Protein AF-A0A0K9Q1H1-F1 (afdb_monomer_lite)

Secondary structure (DSSP, 8-state):
-EEEEEE--TTTHHHHHHHHTTTT-SSHHHHHHHHHHHTEEEEEE----S-HHHHHHHHHHHHHTGGGTS--S----SEEEEEETT-EE-HHHHHHHHHS--S-SSEEEE----S-----TTSTT-STTTSHHHHHHHHHHHTT-EEEE-GGGSBSS--SS-SEE-BGGGTBSSSHHHHHHHHHTSHHHHSPP-------

Structure (mmCIF, N/CA/C/O backbone):
data_AF-A0A0K9Q1H1-F1
#
_entry.id   AF-A0A0K9Q1H1-F1
#
loop_
_atom_site.group_PDB
_atom_site.id
_atom_site.type_symbol
_atom_site.label_atom_id
_atom_site.label_alt_id
_atom_site.label_comp_id
_atom_site.label_asym_id
_atom_site.label_entity_id
_atom_site.label_seq_id
_atom_site.pdbx_PDB_ins_code
_atom_site.Cartn_x
_atom_site.Cartn_y
_atom_site.Cartn_z
_atom_site.occupancy
_atom_site.B_iso_or_equiv
_atom_site.auth_seq_id
_atom_site.auth_comp_id
_atom_site.auth_asym_id
_atom_site.auth_atom_id
_atom_site.pdbx_PDB_model_num
ATOM 1 N N . MET A 1 1 ? -3.587 -12.693 12.756 1.00 82.50 1 MET A N 1
ATOM 2 C CA . MET A 1 1 ? -2.542 -11.699 12.444 1.00 82.50 1 MET A CA 1
ATOM 3 C C . MET A 1 1 ? -2.083 -11.890 11.002 1.00 82.50 1 MET A C 1
ATOM 5 O O . MET A 1 1 ? -2.040 -13.036 10.552 1.00 82.50 1 MET A O 1
ATOM 9 N N . ALA A 1 2 ? -1.807 -10.803 10.281 1.00 92.25 2 ALA A N 1
ATOM 10 C CA . ALA A 1 2 ? -1.285 -10.821 8.913 1.00 92.25 2 ALA A CA 1
ATOM 11 C C . ALA A 1 2 ? -0.016 -9.967 8.798 1.00 92.25 2 ALA A C 1
ATOM 13 O O . ALA A 1 2 ? 0.101 -8.947 9.476 1.00 92.25 2 ALA A O 1
ATOM 14 N N . LEU A 1 3 ? 0.909 -10.358 7.921 1.00 92.88 3 LEU A N 1
ATOM 15 C CA . LEU A 1 3 ? 2.126 -9.598 7.638 1.00 92.88 3 LEU A CA 1
ATOM 16 C C . LEU A 1 3 ? 1.960 -8.801 6.343 1.00 92.88 3 LEU A C 1
ATOM 18 O O . LEU A 1 3 ? 1.774 -9.383 5.278 1.00 92.88 3 LEU A O 1
ATOM 22 N N . VAL A 1 4 ? 2.079 -7.478 6.419 1.00 94.69 4 VAL A N 1
ATOM 23 C CA . VAL A 1 4 ? 2.076 -6.559 5.278 1.00 94.69 4 VAL A CA 1
ATOM 24 C C . VAL A 1 4 ? 3.516 -6.212 4.899 1.00 94.69 4 VAL A C 1
ATOM 26 O O . VAL A 1 4 ? 4.180 -5.396 5.544 1.00 94.69 4 VAL A O 1
ATOM 29 N N . GLY A 1 5 ? 3.997 -6.844 3.832 1.00 93.69 5 GLY A N 1
ATOM 30 C CA . GLY A 1 5 ? 5.277 -6.572 3.192 1.00 93.69 5 GLY A CA 1
ATOM 31 C C . GLY A 1 5 ? 5.165 -5.441 2.170 1.00 93.69 5 GLY A C 1
ATOM 32 O O . GLY A 1 5 ? 4.555 -5.592 1.112 1.00 93.69 5 GLY A O 1
ATOM 33 N N . ILE A 1 6 ? 5.783 -4.307 2.485 1.00 94.50 6 ILE A N 1
ATOM 34 C CA . ILE A 1 6 ? 5.830 -3.104 1.657 1.00 94.50 6 ILE A CA 1
ATOM 35 C C . ILE A 1 6 ? 7.077 -3.166 0.778 1.00 94.50 6 ILE A C 1
ATOM 37 O O . ILE A 1 6 ? 8.181 -2.848 1.225 1.00 94.50 6 ILE A O 1
ATOM 41 N N . HIS A 1 7 ? 6.908 -3.578 -0.472 1.00 92.62 7 HIS A N 1
ATOM 42 C CA . HIS A 1 7 ? 7.993 -3.677 -1.437 1.00 92.62 7 HIS A CA 1
ATOM 43 C C . HIS A 1 7 ? 8.486 -2.279 -1.840 1.00 92.62 7 HIS A C 1
ATOM 45 O O . HIS A 1 7 ? 7.709 -1.435 -2.301 1.00 92.62 7 HIS A O 1
ATOM 51 N N . THR A 1 8 ? 9.778 -2.018 -1.626 1.00 93.31 8 THR A N 1
ATOM 52 C CA . THR A 1 8 ? 10.414 -0.711 -1.855 1.00 93.31 8 THR A CA 1
ATOM 53 C C . THR A 1 8 ? 11.879 -0.873 -2.276 1.00 93.31 8 THR A C 1
ATOM 55 O O . THR A 1 8 ? 12.486 -1.924 -2.081 1.00 93.31 8 THR A O 1
ATOM 58 N N . GLY A 1 9 ? 12.456 0.164 -2.887 1.00 91.50 9 GLY A N 1
ATOM 59 C CA . GLY A 1 9 ? 13.825 0.151 -3.417 1.00 91.50 9 GLY A CA 1
ATOM 60 C C . GLY A 1 9 ? 14.810 0.995 -2.608 1.00 91.50 9 GLY A C 1
ATOM 61 O O . GLY A 1 9 ? 14.418 1.856 -1.821 1.00 91.50 9 GLY A O 1
ATOM 62 N N . PHE A 1 10 ? 16.110 0.813 -2.850 1.00 90.75 10 PHE A N 1
ATOM 63 C CA . PHE A 1 10 ? 17.178 1.575 -2.182 1.00 90.75 10 PHE A CA 1
ATOM 64 C C . PHE A 1 10 ? 17.015 3.095 -2.332 1.00 90.75 10 PHE A C 1
ATOM 66 O O . PHE A 1 10 ? 17.153 3.829 -1.356 1.00 90.75 10 PHE A O 1
ATOM 73 N N . LEU A 1 11 ? 16.604 3.559 -3.515 1.00 89.69 11 LEU A N 1
ATOM 74 C CA . LEU A 1 11 ? 16.402 4.982 -3.818 1.00 89.69 11 LEU A CA 1
ATOM 75 C C . LEU A 1 11 ? 15.046 5.537 -3.339 1.00 89.69 11 LEU A C 1
ATOM 77 O O . LEU A 1 11 ? 14.815 6.741 -3.389 1.00 89.69 11 LEU A O 1
ATOM 81 N N . SER A 1 12 ? 14.146 4.690 -2.830 1.00 93.50 12 SER A N 1
ATOM 82 C CA . SER A 1 12 ? 12.771 5.070 -2.464 1.00 93.50 12 SER A CA 1
ATOM 83 C C . SER A 1 12 ? 12.632 5.622 -1.034 1.00 93.50 12 SER A C 1
ATOM 85 O O . SER A 1 12 ? 11.577 5.492 -0.410 1.00 93.50 12 SER A O 1
ATOM 87 N N . VAL A 1 13 ? 13.675 6.262 -0.493 1.00 93.00 13 VAL A N 1
ATOM 88 C CA . VAL A 1 13 ? 13.669 6.851 0.865 1.00 93.00 13 VAL A CA 1
ATOM 89 C C . VAL A 1 13 ? 12.506 7.837 1.038 1.00 93.00 13 VAL A C 1
ATOM 91 O O . VAL A 1 13 ? 11.803 7.811 2.049 1.00 93.00 13 VAL A O 1
ATOM 94 N N . GLY A 1 14 ? 12.258 8.679 0.027 1.00 94.88 14 GLY A N 1
ATOM 95 C CA . GLY A 1 14 ? 11.155 9.645 0.030 1.00 94.88 14 GLY A CA 1
ATOM 96 C C . GLY A 1 14 ? 9.785 8.982 0.196 1.00 94.88 14 GLY A C 1
ATOM 97 O O . GLY A 1 14 ? 8.983 9.423 1.021 1.00 94.88 14 GLY A O 1
ATOM 98 N N . ARG A 1 15 ? 9.548 7.867 -0.506 1.00 95.81 15 ARG A N 1
ATOM 99 C CA . ARG A 1 15 ? 8.295 7.102 -0.418 1.00 95.81 15 ARG A CA 1
ATOM 100 C C . ARG A 1 15 ? 8.123 6.460 0.947 1.00 95.81 15 ARG A C 1
ATOM 102 O O . ARG A 1 15 ? 7.079 6.635 1.565 1.00 95.81 15 ARG A O 1
ATOM 109 N N . ARG A 1 16 ? 9.164 5.806 1.476 1.00 94.62 16 ARG A N 1
ATOM 110 C CA . ARG A 1 16 ? 9.133 5.242 2.839 1.00 94.62 16 ARG A CA 1
ATOM 111 C C . ARG A 1 16 ? 8.800 6.301 3.885 1.00 94.62 16 ARG A C 1
ATOM 113 O O . ARG A 1 16 ? 7.986 6.061 4.773 1.00 94.62 16 ARG A O 1
ATOM 120 N N . ASN A 1 17 ? 9.380 7.493 3.758 1.00 94.50 17 ASN A N 1
ATOM 121 C CA . ASN A 1 17 ? 9.074 8.611 4.645 1.00 94.50 17 ASN A CA 1
ATOM 122 C C . ASN A 1 17 ? 7.625 9.095 4.503 1.00 94.50 17 ASN A C 1
ATOM 124 O O . ASN A 1 17 ? 6.992 9.387 5.516 1.00 94.50 17 ASN A O 1
ATOM 128 N N . ALA A 1 18 ? 7.083 9.158 3.286 1.00 96.62 18 ALA A N 1
ATOM 129 C CA . ALA A 1 18 ? 5.683 9.515 3.061 1.00 96.62 18 ALA A CA 1
ATOM 130 C C . ALA A 1 18 ? 4.715 8.474 3.651 1.00 96.62 18 ALA A C 1
ATOM 132 O O . ALA A 1 18 ? 3.727 8.847 4.280 1.00 96.62 18 ALA A O 1
ATOM 133 N N . LEU A 1 19 ? 5.024 7.181 3.537 1.00 96.25 19 LEU A N 1
ATOM 134 C CA . LEU A 1 19 ? 4.228 6.099 4.130 1.00 96.25 19 LEU A CA 1
ATOM 135 C C . LEU A 1 19 ? 4.189 6.189 5.660 1.00 96.25 19 LEU A C 1
ATOM 137 O O . LEU A 1 19 ? 3.111 6.169 6.254 1.00 96.25 19 LEU A O 1
ATOM 141 N N . ARG A 1 20 ? 5.351 6.391 6.298 1.00 93.44 20 ARG A N 1
ATOM 142 C CA . ARG A 1 20 ? 5.445 6.608 7.754 1.00 93.44 20 ARG A CA 1
ATOM 143 C C . ARG A 1 20 ? 4.664 7.849 8.199 1.00 93.44 20 ARG A C 1
ATOM 145 O O . ARG A 1 20 ? 4.019 7.827 9.233 1.00 93.44 20 ARG A O 1
ATOM 152 N N . LYS A 1 21 ? 4.655 8.924 7.407 1.00 94.31 21 LYS A N 1
ATOM 153 C CA . LYS A 1 21 ? 3.878 10.145 7.705 1.00 94.31 21 LYS A CA 1
ATOM 154 C C . LYS A 1 21 ? 2.375 10.022 7.424 1.00 94.31 21 LYS A C 1
ATOM 156 O O . LYS A 1 21 ? 1.653 10.996 7.618 1.00 94.31 21 LYS A O 1
ATOM 161 N N . THR A 1 22 ? 1.917 8.885 6.906 1.00 95.56 22 THR A N 1
ATOM 162 C CA . THR A 1 22 ? 0.521 8.668 6.519 1.00 95.56 22 THR A CA 1
ATOM 163 C C . THR A 1 22 ? -0.014 7.403 7.180 1.00 95.56 22 THR A C 1
ATOM 165 O O . THR A 1 22 ? -0.153 7.370 8.397 1.00 95.56 22 THR A O 1
ATOM 168 N N . TRP A 1 23 ? -0.318 6.354 6.420 1.00 94.69 23 TRP A N 1
ATOM 169 C CA . TRP A 1 23 ? -1.068 5.205 6.924 1.00 94.69 23 TRP A CA 1
ATOM 170 C C . TRP A 1 23 ? -0.247 4.218 7.772 1.00 94.69 23 TRP A C 1
ATOM 172 O O . TRP A 1 23 ? -0.844 3.364 8.415 1.00 94.69 23 TRP A O 1
ATOM 182 N N . MET A 1 24 ? 1.090 4.315 7.803 1.00 91.94 24 MET A N 1
ATOM 183 C CA . MET A 1 24 ? 1.948 3.394 8.572 1.00 91.94 24 MET A CA 1
ATOM 184 C C . MET A 1 24 ? 2.319 3.912 9.976 1.00 91.94 24 MET A C 1
ATOM 186 O O . MET A 1 24 ? 2.697 3.115 10.824 1.00 91.94 24 MET A O 1
ATOM 190 N N . SER A 1 25 ? 2.192 5.217 10.247 1.00 88.19 25 SER A N 1
ATOM 191 C CA . SER A 1 25 ? 2.754 5.910 11.423 1.00 88.19 25 SER A CA 1
ATOM 192 C C . SER A 1 25 ? 4.294 5.962 11.469 1.00 88.19 25 SER A C 1
ATOM 194 O O . SER A 1 25 ? 5.009 5.002 11.182 1.00 88.19 25 SER A O 1
ATOM 196 N N . SER A 1 26 ? 4.825 7.129 11.846 1.00 85.25 26 SER A N 1
ATOM 197 C CA . SER A 1 26 ? 6.251 7.366 12.108 1.00 85.25 26 SER A CA 1
ATOM 198 C C . SER A 1 26 ? 6.591 7.302 13.594 1.00 85.25 26 SER A C 1
ATOM 200 O O . SER A 1 26 ? 7.764 7.354 13.951 1.00 85.25 26 SER A O 1
ATOM 202 N N . ASP A 1 27 ? 5.567 7.257 14.445 1.00 84.69 27 ASP A N 1
ATOM 203 C CA . ASP A 1 27 ? 5.677 7.114 15.890 1.00 84.69 27 ASP A CA 1
ATOM 204 C C . ASP A 1 27 ? 5.628 5.631 16.274 1.00 84.69 27 ASP A C 1
ATOM 206 O O . ASP A 1 27 ? 4.792 4.886 15.753 1.00 84.69 27 ASP A O 1
ATOM 210 N N . ARG A 1 28 ? 6.509 5.212 17.191 1.00 85.25 28 ARG A N 1
ATOM 211 C CA . ARG A 1 28 ? 6.616 3.817 17.644 1.00 85.25 28 ARG A CA 1
ATOM 212 C C . ARG A 1 28 ? 5.319 3.352 18.295 1.00 85.25 28 ARG A C 1
ATOM 214 O O . ARG A 1 28 ? 4.837 2.267 17.978 1.00 85.25 28 ARG A O 1
ATOM 221 N N . ASP A 1 29 ? 4.757 4.163 19.184 1.00 87.62 29 ASP A N 1
ATOM 222 C CA . ASP A 1 29 ? 3.539 3.792 19.899 1.00 87.62 29 ASP A CA 1
ATOM 223 C C . ASP A 1 29 ? 2.321 3.873 18.972 1.00 87.62 29 ASP A C 1
ATOM 225 O O . ASP A 1 29 ? 1.419 3.045 19.059 1.00 87.62 29 ASP A O 1
ATOM 229 N N . GLY A 1 30 ? 2.318 4.816 18.028 1.00 89.06 30 GLY A N 1
ATOM 230 C CA . GLY A 1 30 ? 1.330 4.911 16.956 1.00 89.06 30 GLY A CA 1
ATOM 231 C C . GLY A 1 30 ? 1.319 3.687 16.047 1.00 89.06 30 GLY A C 1
ATOM 232 O O . GLY A 1 30 ? 0.247 3.150 15.778 1.00 89.06 30 GLY A O 1
ATOM 233 N N . LEU A 1 31 ? 2.493 3.203 15.629 1.00 89.19 31 LEU A N 1
ATOM 234 C CA . LEU A 1 31 ? 2.603 1.959 14.869 1.00 89.19 31 LEU A CA 1
ATOM 235 C C . LEU A 1 31 ? 2.109 0.784 15.709 1.00 89.19 31 LEU A C 1
ATOM 237 O O . LEU A 1 31 ? 1.264 0.032 15.247 1.00 89.19 31 LEU A O 1
ATOM 241 N N . ARG A 1 32 ? 2.580 0.648 16.952 1.00 88.12 32 ARG A N 1
ATOM 242 C CA . ARG A 1 32 ? 2.164 -0.450 17.828 1.00 88.12 32 ARG A CA 1
ATOM 243 C C . ARG A 1 32 ? 0.643 -0.486 18.013 1.00 88.12 32 ARG A C 1
ATOM 245 O O . ARG A 1 32 ? 0.046 -1.543 17.855 1.00 88.12 32 ARG A O 1
ATOM 252 N N . ARG A 1 33 ? 0.005 0.664 18.268 1.00 90.44 33 ARG A N 1
ATOM 253 C CA . ARG A 1 33 ? -1.463 0.774 18.350 1.00 90.44 33 ARG A CA 1
ATOM 254 C C . ARG A 1 33 ? -2.144 0.367 17.045 1.00 90.44 33 ARG A C 1
ATOM 256 O O . ARG A 1 33 ? -3.179 -0.295 17.080 1.00 9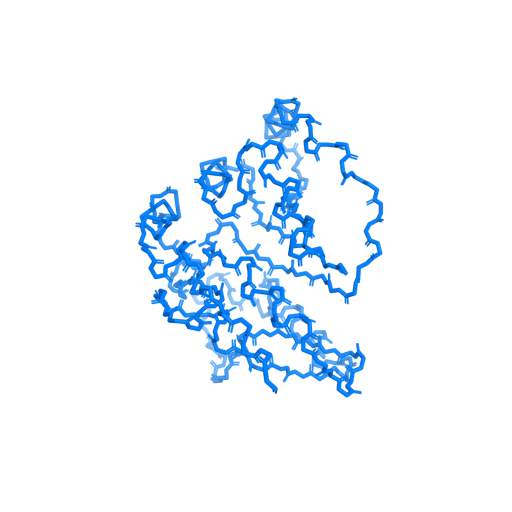0.44 33 ARG A O 1
ATOM 263 N N . LEU A 1 34 ? -1.591 0.760 15.898 1.00 91.06 34 LEU A N 1
ATOM 264 C CA . LEU A 1 34 ? -2.106 0.353 14.591 1.00 91.06 34 LEU A CA 1
ATOM 265 C C . LEU A 1 34 ? -2.022 -1.169 14.420 1.00 91.06 34 LEU A C 1
ATOM 267 O O . LEU A 1 34 ? -3.003 -1.793 14.024 1.00 91.06 34 LEU A O 1
ATOM 271 N N . GLU A 1 35 ? -0.883 -1.772 14.752 1.00 91.44 35 GLU A N 1
ATOM 272 C CA . GLU A 1 35 ? -0.674 -3.216 14.631 1.00 91.44 35 GLU A CA 1
ATOM 273 C C . GLU A 1 35 ? -1.581 -4.009 15.586 1.00 91.44 35 GLU A C 1
ATOM 275 O O . GLU A 1 35 ? -2.230 -4.966 15.164 1.00 91.44 35 GLU A O 1
ATOM 280 N N . GLU A 1 36 ? -1.705 -3.573 16.843 1.00 90.69 36 GLU A N 1
ATOM 281 C CA . GLU A 1 36 ? -2.580 -4.189 17.851 1.00 90.69 36 GLU A CA 1
ATOM 282 C C . GLU A 1 36 ? -4.067 -4.068 17.477 1.00 90.69 36 GLU A C 1
ATOM 284 O O . GLU A 1 36 ? -4.804 -5.047 17.572 1.00 90.69 36 GLU A O 1
ATOM 289 N N . SER A 1 37 ? -4.514 -2.898 17.003 1.00 91.88 37 SER A N 1
ATOM 290 C CA . SER A 1 37 ? -5.927 -2.667 16.651 1.00 91.88 37 SER A CA 1
ATOM 291 C C . SER A 1 37 ? -6.365 -3.346 15.353 1.00 91.88 37 SER A C 1
ATOM 293 O O . SER A 1 37 ? -7.537 -3.686 15.203 1.00 91.88 37 SER A O 1
ATOM 295 N N . THR A 1 38 ? -5.449 -3.549 14.403 1.00 93.38 38 THR A N 1
ATOM 296 C CA . THR A 1 38 ? -5.769 -4.144 13.094 1.00 93.38 38 THR A CA 1
ATOM 297 C C . THR A 1 38 ? -5.373 -5.615 12.990 1.00 93.38 38 THR A C 1
ATOM 299 O O . THR A 1 38 ? -5.842 -6.317 12.093 1.00 93.38 38 THR A O 1
ATOM 302 N N . GLY A 1 39 ? -4.499 -6.099 13.876 1.00 92.75 39 GLY A N 1
ATOM 303 C CA . GLY A 1 39 ? -3.876 -7.414 13.751 1.00 92.75 39 GLY A CA 1
ATOM 304 C C . GLY A 1 39 ? -2.963 -7.530 12.523 1.00 92.75 39 GLY A C 1
ATOM 305 O O . GLY A 1 39 ? -2.762 -8.642 12.020 1.00 92.75 39 GLY A O 1
ATOM 306 N N . LEU A 1 40 ? -2.449 -6.407 12.014 1.00 92.94 40 LEU A N 1
ATOM 307 C CA . LEU A 1 40 ? -1.535 -6.329 10.874 1.00 92.94 40 LEU A CA 1
ATOM 308 C C . LEU A 1 40 ? -0.144 -5.935 11.364 1.00 92.94 40 LEU A C 1
ATOM 310 O O . LEU A 1 40 ? -0.028 -4.999 12.135 1.00 92.94 40 LEU A O 1
ATOM 314 N N . ALA A 1 41 ? 0.907 -6.592 10.885 1.00 91.25 41 ALA A N 1
ATOM 315 C CA . ALA A 1 41 ? 2.286 -6.159 11.104 1.00 91.25 41 ALA A CA 1
ATOM 316 C C . ALA A 1 41 ? 2.855 -5.555 9.818 1.00 91.25 41 ALA A C 1
ATOM 318 O O . ALA A 1 41 ? 2.651 -6.121 8.745 1.00 91.25 41 ALA A O 1
ATOM 319 N N . PHE A 1 42 ? 3.593 -4.447 9.897 1.00 90.75 42 PHE A N 1
ATOM 320 C CA . PHE A 1 42 ? 4.080 -3.739 8.702 1.00 90.75 42 PHE A CA 1
ATOM 321 C C . PHE A 1 42 ? 5.600 -3.795 8.579 1.00 90.75 42 PHE A C 1
ATOM 323 O O . PHE A 1 42 ? 6.328 -3.405 9.494 1.00 90.75 42 PHE A O 1
ATOM 330 N N . LYS A 1 43 ? 6.106 -4.229 7.418 1.00 89.44 43 LYS A N 1
ATOM 331 C CA . LYS A 1 43 ? 7.548 -4.324 7.145 1.00 89.44 43 LYS A CA 1
ATOM 332 C C . LYS A 1 43 ? 7.894 -3.792 5.768 1.00 89.44 43 LYS A C 1
ATOM 334 O O . LYS A 1 43 ? 7.272 -4.172 4.786 1.00 89.44 43 LYS A O 1
ATOM 339 N N . PHE A 1 44 ? 8.942 -2.977 5.679 1.00 91.62 44 PHE A N 1
ATOM 340 C CA . PHE A 1 44 ? 9.560 -2.685 4.388 1.00 91.62 44 PHE A CA 1
ATOM 341 C C . PHE A 1 44 ? 10.354 -3.899 3.914 1.00 91.62 44 PHE A C 1
ATOM 343 O O . PHE A 1 44 ? 11.213 -4.402 4.636 1.00 91.62 44 PHE A O 1
ATOM 350 N N . VAL A 1 45 ? 10.071 -4.344 2.695 1.00 90.94 45 VAL A N 1
ATOM 351 C CA . VAL A 1 45 ? 10.783 -5.425 2.018 1.00 90.94 45 VAL A CA 1
ATOM 352 C C . VAL A 1 45 ? 11.684 -4.783 0.974 1.00 90.94 45 VAL A C 1
ATOM 354 O O . VAL A 1 45 ? 11.207 -4.219 -0.011 1.00 90.94 45 VAL A O 1
ATOM 357 N N . ILE A 1 46 ? 12.989 -4.833 1.233 1.00 90.25 46 ILE A N 1
ATOM 358 C CA . ILE A 1 46 ? 14.041 -4.304 0.364 1.00 90.25 46 ILE A CA 1
ATOM 359 C C . ILE A 1 46 ? 14.986 -5.457 0.056 1.00 90.25 46 ILE A C 1
ATOM 361 O O . ILE A 1 46 ? 15.358 -6.211 0.956 1.00 90.25 46 ILE A O 1
ATOM 365 N N . GLY A 1 47 ? 15.349 -5.607 -1.218 1.00 86.31 47 GLY A N 1
ATOM 366 C CA . GLY A 1 47 ? 16.308 -6.616 -1.653 1.00 86.31 47 GLY A CA 1
ATOM 367 C C . GLY A 1 47 ? 17.729 -6.342 -1.154 1.00 86.31 47 GLY A C 1
ATOM 368 O O . GLY A 1 47 ? 17.982 -5.467 -0.328 1.00 86.31 47 GLY A O 1
ATOM 369 N N . ARG A 1 48 ? 18.691 -7.084 -1.701 1.00 87.75 48 ARG A N 1
ATOM 370 C CA . ARG A 1 48 ? 20.122 -6.874 -1.460 1.00 87.75 48 ARG A CA 1
ATOM 371 C C . ARG A 1 48 ? 20.760 -6.249 -2.696 1.00 87.75 48 ARG A C 1
ATOM 373 O O . ARG A 1 48 ? 20.444 -6.653 -3.810 1.00 87.75 48 ARG A O 1
ATOM 380 N N . SER A 1 49 ? 21.676 -5.307 -2.492 1.00 88.44 49 SER A N 1
ATOM 381 C CA . SER A 1 49 ? 22.483 -4.713 -3.560 1.00 88.44 49 SER A CA 1
ATOM 382 C C . SER A 1 49 ? 23.950 -5.104 -3.399 1.00 88.44 49 SER A C 1
ATOM 384 O O . SER A 1 49 ? 24.448 -5.257 -2.281 1.00 88.44 49 SER A O 1
ATOM 386 N N . SER A 1 50 ? 24.654 -5.275 -4.519 1.00 93.38 50 SER A N 1
ATOM 387 C CA . SER A 1 50 ? 26.117 -5.381 -4.535 1.00 93.38 50 SER A CA 1
ATOM 388 C C . SER A 1 50 ? 26.791 -4.016 -4.349 1.00 93.38 50 SER A C 1
ATOM 390 O O . SER A 1 50 ? 27.967 -3.954 -3.982 1.00 93.38 50 SER A O 1
ATOM 392 N N . ASN A 1 51 ? 26.054 -2.919 -4.556 1.00 95.25 51 ASN A N 1
ATOM 393 C CA . ASN A 1 51 ? 26.535 -1.566 -4.334 1.00 95.25 51 ASN A CA 1
ATOM 394 C C . ASN A 1 51 ? 26.664 -1.292 -2.829 1.00 95.25 51 ASN A C 1
ATOM 396 O O . ASN A 1 51 ? 25.678 -1.160 -2.100 1.00 95.25 51 ASN A O 1
ATOM 400 N N . ARG A 1 52 ? 27.908 -1.170 -2.359 1.00 93.81 52 ARG A N 1
ATOM 401 C CA . ARG A 1 52 ? 28.213 -0.931 -0.942 1.00 93.81 52 ARG A CA 1
ATOM 402 C C . ARG A 1 52 ? 27.649 0.393 -0.427 1.00 93.81 52 ARG A C 1
ATOM 404 O O . ARG A 1 52 ? 27.287 0.457 0.741 1.00 93.81 52 ARG A O 1
ATOM 411 N N . SER A 1 53 ? 27.558 1.419 -1.274 1.00 94.00 53 SER A N 1
ATOM 412 C CA . SER A 1 53 ? 27.008 2.724 -0.886 1.00 94.00 53 SER A CA 1
ATOM 413 C C . SER A 1 53 ? 25.508 2.629 -0.594 1.00 94.00 53 SER A C 1
ATOM 415 O O . SER A 1 53 ? 25.049 3.085 0.451 1.00 94.00 53 SER A O 1
ATOM 417 N N . GLU A 1 54 ? 24.758 1.941 -1.462 1.00 91.19 54 GLU A N 1
ATOM 418 C CA . GLU A 1 54 ? 23.324 1.685 -1.261 1.00 91.19 54 GLU A CA 1
ATOM 419 C C . GLU A 1 54 ? 23.066 0.894 0.023 1.00 91.19 54 GLU A C 1
ATOM 421 O O . GLU A 1 54 ? 22.186 1.250 0.808 1.00 91.19 54 GLU A O 1
ATOM 426 N N . MET A 1 55 ? 23.865 -0.150 0.268 1.00 92.56 55 MET A N 1
ATOM 427 C CA . MET A 1 55 ? 23.764 -0.945 1.492 1.00 92.56 55 MET A CA 1
ATOM 428 C C . MET A 1 55 ? 24.114 -0.120 2.739 1.00 92.56 55 MET A C 1
ATOM 430 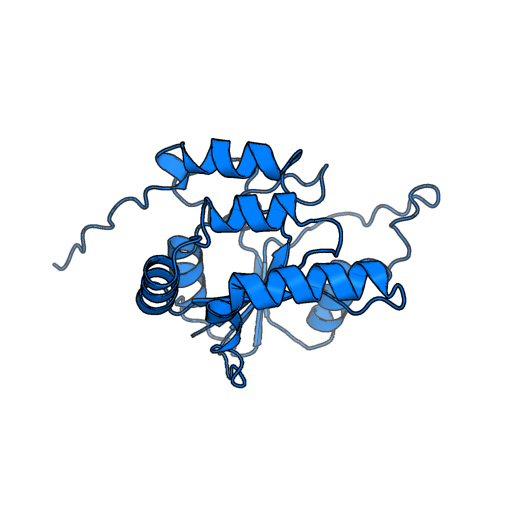O O . MET A 1 55 ? 23.389 -0.184 3.728 1.00 92.56 55 MET A O 1
ATOM 434 N N . ALA A 1 56 ? 25.176 0.689 2.696 1.00 92.56 56 ALA A N 1
ATOM 435 C CA . ALA A 1 56 ? 25.579 1.532 3.821 1.00 92.56 56 ALA A CA 1
ATOM 436 C C . ALA A 1 56 ? 24.516 2.587 4.168 1.00 92.56 56 ALA A C 1
ATOM 438 O O . ALA A 1 56 ? 24.247 2.823 5.347 1.00 92.56 56 ALA A O 1
ATOM 439 N N . GLU A 1 57 ? 23.888 3.203 3.166 1.00 91.19 57 GLU A N 1
ATOM 440 C CA . GLU A 1 57 ? 22.818 4.179 3.383 1.00 91.19 57 GLU A CA 1
ATOM 441 C C . GLU A 1 57 ? 21.551 3.517 3.941 1.00 91.19 57 GLU A C 1
ATOM 443 O O . GLU A 1 57 ? 20.962 4.019 4.903 1.00 91.19 57 GLU A O 1
ATOM 448 N N . LEU A 1 58 ? 21.186 2.334 3.430 1.00 89.69 58 LEU A N 1
ATOM 449 C CA . LEU A 1 58 ? 20.093 1.541 3.990 1.00 89.69 58 LEU A CA 1
ATOM 450 C C . LEU A 1 58 ? 20.360 1.167 5.456 1.00 89.69 58 LEU A C 1
ATOM 452 O O . LEU A 1 58 ? 19.475 1.295 6.301 1.00 89.69 58 LEU A O 1
ATOM 456 N N . GLU A 1 59 ? 21.580 0.749 5.796 1.00 88.56 59 GLU A N 1
ATOM 457 C CA . GLU A 1 59 ? 21.930 0.436 7.182 1.00 88.56 59 GLU A CA 1
ATOM 458 C C . GLU A 1 59 ? 21.850 1.659 8.106 1.00 88.56 59 GLU A C 1
ATOM 460 O O . GLU A 1 59 ? 21.451 1.519 9.265 1.00 88.56 59 GLU A O 1
ATOM 465 N N . LYS A 1 60 ? 22.217 2.858 7.633 1.00 90.06 60 LYS A N 1
ATOM 466 C CA . LYS A 1 60 ? 22.024 4.099 8.404 1.00 90.06 60 LYS A CA 1
ATOM 467 C C . LYS A 1 60 ? 20.541 4.364 8.656 1.00 90.06 60 LYS A C 1
ATOM 469 O O . LYS A 1 60 ? 20.179 4.692 9.786 1.00 90.06 60 LYS A O 1
ATOM 474 N N . GLU A 1 61 ? 19.684 4.186 7.647 1.00 87.69 61 GLU A N 1
ATOM 475 C CA . GLU A 1 61 ? 18.232 4.325 7.813 1.00 87.69 61 GLU A CA 1
ATOM 476 C C . GLU A 1 61 ? 17.699 3.323 8.847 1.00 87.69 61 GLU A C 1
ATOM 478 O O . GLU A 1 61 ? 16.999 3.719 9.779 1.00 87.69 61 GLU A O 1
ATOM 483 N N . ILE A 1 62 ? 18.076 2.044 8.737 1.00 84.62 62 ILE A N 1
ATOM 484 C CA . ILE A 1 62 ? 17.660 0.993 9.678 1.00 84.62 62 ILE A CA 1
ATOM 485 C C . ILE A 1 62 ? 18.120 1.320 11.101 1.00 84.62 62 ILE A C 1
ATOM 487 O O . ILE A 1 62 ? 17.339 1.182 12.039 1.00 84.62 62 ILE A O 1
ATOM 491 N N . ARG A 1 63 ? 19.368 1.773 11.280 1.00 84.31 63 ARG A N 1
ATOM 492 C CA . ARG A 1 63 ? 19.900 2.164 12.595 1.00 84.31 63 ARG A CA 1
ATOM 493 C C . ARG A 1 63 ? 19.137 3.342 13.197 1.00 84.31 63 ARG A C 1
ATOM 495 O O . ARG A 1 63 ? 18.799 3.300 14.375 1.00 84.31 63 ARG A O 1
ATOM 502 N N . LYS A 1 64 ? 18.805 4.359 12.398 1.00 82.56 64 LYS A N 1
ATOM 503 C CA . LYS A 1 64 ? 17.970 5.489 12.843 1.00 82.56 64 LYS A CA 1
ATOM 504 C C . LYS A 1 64 ? 16.574 5.038 13.283 1.00 82.56 64 LYS A C 1
ATOM 506 O O . LYS A 1 64 ? 15.955 5.653 14.145 1.00 82.56 64 LYS A O 1
ATOM 511 N N . LEU A 1 65 ? 16.091 3.955 12.691 1.00 74.81 65 LEU A N 1
ATOM 512 C CA . LEU A 1 65 ? 14.783 3.364 12.924 1.00 74.81 65 LEU A CA 1
ATOM 513 C C . LEU A 1 65 ? 14.875 2.095 13.777 1.00 74.81 65 LEU A C 1
ATOM 515 O O . LEU A 1 65 ? 14.020 1.226 13.651 1.00 74.81 65 LEU A O 1
ATOM 519 N N . ALA A 1 66 ? 15.893 1.972 14.639 1.00 63.78 66 ALA A N 1
ATOM 520 C CA . ALA A 1 66 ? 16.197 0.745 15.381 1.00 63.78 66 ALA A CA 1
ATOM 521 C C . ALA A 1 66 ? 15.016 0.180 16.193 1.00 63.78 66 ALA A C 1
ATOM 523 O O . ALA A 1 66 ? 14.961 -1.021 16.432 1.00 63.78 66 ALA A O 1
ATOM 524 N N . TYR A 1 67 ? 14.018 0.989 16.549 1.00 64.44 67 TYR A N 1
ATOM 525 C CA . TYR A 1 67 ? 12.794 0.478 17.167 1.00 64.44 67 TYR A CA 1
ATOM 526 C C . TYR A 1 67 ? 11.941 -0.398 16.226 1.00 64.44 67 TYR A C 1
ATOM 528 O O . TYR A 1 67 ? 11.268 -1.307 16.697 1.00 64.44 67 TYR A O 1
ATOM 536 N N . PHE A 1 68 ? 12.007 -0.206 14.903 1.00 58.31 68 PHE A N 1
ATOM 537 C CA . PHE A 1 68 ? 11.404 -1.112 13.913 1.00 58.31 68 PHE A CA 1
ATOM 538 C C . PHE A 1 68 ? 12.187 -2.430 13.754 1.00 58.31 68 PHE A C 1
ATOM 540 O O . PHE A 1 68 ? 11.651 -3.393 13.197 1.00 58.31 68 PHE A O 1
ATOM 547 N N . LYS A 1 69 ? 13.443 -2.479 14.233 1.00 56.22 69 LYS A N 1
ATOM 548 C CA . LYS A 1 69 ? 14.321 -3.655 14.169 1.00 56.22 69 LYS A CA 1
ATOM 549 C C . LYS A 1 69 ? 14.012 -4.695 15.252 1.00 56.22 69 LYS A C 1
ATOM 551 O O . LYS A 1 69 ? 14.292 -5.863 15.048 1.00 56.22 69 LYS A O 1
ATOM 556 N N . GLU A 1 70 ? 13.355 -4.346 16.351 1.00 49.56 70 GLU A N 1
ATOM 557 C CA . GLU A 1 70 ? 13.079 -5.351 17.394 1.00 49.56 70 GLU A CA 1
ATOM 558 C C . GLU A 1 70 ? 11.901 -6.283 17.057 1.00 49.56 70 GLU A C 1
ATOM 560 O O . GLU A 1 70 ? 11.787 -7.393 17.567 1.00 49.56 70 GLU A O 1
ATOM 565 N N . ALA A 1 71 ? 11.063 -5.899 16.095 1.00 51.16 71 ALA A N 1
ATOM 566 C CA . ALA A 1 71 ? 9.944 -6.707 15.625 1.00 51.16 71 ALA A CA 1
ATOM 567 C C . ALA A 1 71 ? 10.348 -7.697 14.500 1.00 51.16 71 ALA A C 1
ATOM 569 O O . ALA A 1 71 ? 9.615 -7.838 13.525 1.00 51.16 71 ALA A O 1
ATOM 570 N N . TYR A 1 72 ? 11.525 -8.338 14.584 1.00 49.59 72 TYR A N 1
ATOM 571 C CA . TYR A 1 72 ? 12.071 -9.269 13.569 1.00 49.59 72 TYR A CA 1
ATOM 572 C C . TYR A 1 72 ? 11.856 -10.769 13.867 1.00 49.59 72 TYR A C 1
ATOM 574 O O . TYR A 1 72 ? 12.426 -11.610 13.170 1.00 49.59 72 TYR A O 1
ATOM 582 N N . ARG A 1 73 ? 11.043 -11.160 14.861 1.00 53.47 73 ARG A N 1
ATOM 583 C CA . ARG A 1 73 ? 10.730 -12.592 15.035 1.00 53.47 73 ARG A CA 1
ATOM 584 C C . ARG A 1 73 ? 9.885 -13.106 13.870 1.00 53.47 73 ARG A C 1
ATOM 586 O O . ARG A 1 73 ? 9.026 -12.394 13.362 1.00 53.47 73 ARG A O 1
ATOM 593 N N . LEU A 1 74 ? 10.166 -14.351 13.475 1.00 55.31 74 LEU A N 1
ATOM 594 C CA . LEU A 1 74 ? 9.417 -15.140 12.497 1.00 55.31 74 LEU A CA 1
ATOM 595 C C . LEU A 1 74 ? 7.912 -14.888 12.655 1.00 55.31 74 LEU A C 1
ATOM 597 O O . LEU A 1 74 ? 7.328 -15.238 13.680 1.00 55.31 74 LEU A O 1
ATOM 601 N N . TYR A 1 75 ? 7.307 -14.249 11.656 1.00 65.19 75 TYR A N 1
ATOM 602 C CA . TYR A 1 75 ? 5.864 -14.068 11.607 1.00 65.19 75 TYR A CA 1
ATOM 603 C C . TYR A 1 75 ? 5.260 -15.322 10.988 1.00 65.19 75 TYR A C 1
ATOM 605 O O . TYR A 1 75 ? 5.206 -15.442 9.765 1.00 65.19 75 TYR A O 1
ATOM 613 N N . ASP A 1 76 ? 4.810 -16.242 11.836 1.00 79.88 76 ASP A N 1
ATOM 614 C CA . ASP A 1 76 ? 3.769 -17.189 11.450 1.00 79.88 76 ASP A CA 1
ATOM 615 C C . ASP A 1 76 ? 2.461 -16.393 11.348 1.00 79.88 76 ASP A C 1
ATOM 617 O O . ASP A 1 76 ? 1.984 -15.805 12.323 1.00 79.88 76 ASP A O 1
ATOM 621 N N . SER A 1 77 ? 1.972 -16.205 10.126 1.00 86.25 77 SER A N 1
ATOM 622 C CA . SER A 1 77 ? 0.844 -15.323 9.835 1.00 86.25 77 SER A CA 1
ATOM 623 C C . SER A 1 77 ? -0.155 -16.021 8.936 1.00 86.25 77 SER A C 1
ATOM 625 O O . SER A 1 77 ? 0.210 -16.671 7.964 1.00 86.25 77 SER A O 1
ATOM 627 N N . LYS A 1 78 ? -1.444 -15.807 9.225 1.00 89.88 78 LYS A N 1
ATOM 628 C CA . LYS A 1 78 ? -2.543 -16.372 8.429 1.00 89.88 78 LYS A CA 1
ATOM 629 C C . LYS A 1 78 ? -2.544 -15.828 6.997 1.00 89.88 78 LYS A C 1
ATOM 631 O O . LYS A 1 78 ? -2.948 -16.522 6.075 1.00 89.88 78 LYS A O 1
ATOM 636 N N . PHE A 1 79 ? -2.104 -14.582 6.828 1.00 92.12 79 PHE A N 1
ATOM 637 C CA . PHE A 1 79 ? -1.977 -13.935 5.529 1.00 92.12 79 PHE A CA 1
ATOM 638 C C . PHE A 1 79 ? -0.628 -13.232 5.402 1.00 92.12 79 PHE A C 1
ATOM 640 O O . PHE A 1 79 ? -0.165 -12.577 6.340 1.00 92.12 79 PHE A O 1
ATOM 647 N N . TYR A 1 80 ? -0.063 -13.312 4.201 1.00 92.69 80 TYR A N 1
ATOM 648 C CA . TYR A 1 80 ? 1.081 -12.525 3.758 1.00 92.69 80 TYR A CA 1
ATOM 649 C C . TYR A 1 80 ? 0.605 -11.593 2.646 1.00 92.69 80 TYR A C 1
ATOM 651 O O . TYR A 1 80 ? 0.163 -12.038 1.589 1.00 92.69 80 TYR A O 1
ATOM 659 N N . VAL A 1 81 ? 0.651 -10.291 2.905 1.00 95.00 81 VAL A N 1
ATOM 660 C CA . VAL A 1 81 ? 0.157 -9.246 2.009 1.00 95.00 81 VAL A CA 1
ATOM 661 C C . VAL A 1 81 ? 1.348 -8.543 1.384 1.00 95.00 81 VAL A C 1
ATOM 663 O O . VAL A 1 81 ? 2.188 -7.993 2.091 1.00 95.00 81 VAL A O 1
ATOM 666 N N . LYS A 1 82 ? 1.402 -8.511 0.054 1.00 94.25 82 LYS A N 1
ATOM 667 C CA . LYS A 1 82 ? 2.361 -7.696 -0.694 1.00 94.25 82 LYS A CA 1
ATOM 668 C C . LYS A 1 82 ? 1.709 -6.374 -1.091 1.00 94.25 82 LYS A C 1
ATOM 670 O O . LYS A 1 82 ? 0.646 -6.366 -1.708 1.00 94.25 82 LYS A O 1
ATOM 675 N N . VAL A 1 83 ? 2.371 -5.258 -0.802 1.00 94.38 83 VAL A N 1
ATOM 676 C CA . VAL A 1 83 ? 1.956 -3.921 -1.248 1.00 94.38 83 VAL A CA 1
ATOM 677 C C . VAL A 1 83 ? 3.162 -3.136 -1.761 1.00 94.38 83 VAL A C 1
ATOM 679 O O . VAL A 1 83 ? 4.251 -3.244 -1.211 1.00 94.38 83 VAL A O 1
ATOM 682 N N . ASN A 1 84 ? 2.997 -2.341 -2.818 1.00 93.69 84 ASN A N 1
ATOM 683 C CA . ASN A 1 84 ? 4.074 -1.479 -3.318 1.00 93.69 84 ASN A CA 1
ATOM 684 C C . ASN A 1 84 ? 4.140 -0.170 -2.521 1.00 93.69 84 ASN A C 1
ATOM 686 O O . ASN A 1 84 ? 3.111 0.364 -2.105 1.00 93.69 84 ASN A O 1
ATOM 690 N N . ASP A 1 85 ? 5.332 0.418 -2.410 1.00 95.00 85 ASP A N 1
ATOM 691 C CA . ASP A 1 85 ? 5.560 1.695 -1.714 1.00 95.00 85 ASP A CA 1
ATOM 692 C C . ASP A 1 85 ? 4.872 2.933 -2.326 1.00 95.00 85 ASP A C 1
ATOM 694 O O . ASP A 1 85 ? 4.913 4.024 -1.756 1.00 95.00 85 ASP A O 1
ATOM 698 N N . GLY A 1 86 ? 4.232 2.765 -3.483 1.00 95.38 86 GLY A N 1
ATOM 699 C CA . GLY A 1 86 ? 3.420 3.776 -4.150 1.00 95.38 86 GLY A CA 1
ATOM 700 C C . GLY A 1 86 ? 1.920 3.674 -3.871 1.00 95.38 86 GLY A C 1
ATOM 701 O O . GLY A 1 86 ? 1.159 4.392 -4.508 1.00 95.38 86 GLY A O 1
ATOM 702 N N . VAL A 1 87 ? 1.461 2.773 -3.002 1.00 96.00 87 VAL A N 1
ATOM 703 C CA . VAL A 1 87 ? 0.027 2.535 -2.756 1.00 96.00 87 VAL A CA 1
ATOM 704 C C . VAL A 1 87 ? -0.423 3.227 -1.471 1.00 96.00 87 VAL A C 1
ATOM 706 O O . VAL A 1 87 ? 0.239 3.144 -0.436 1.00 96.00 87 VAL A O 1
ATOM 709 N N . TYR A 1 88 ? -1.575 3.897 -1.522 1.00 97.19 88 TYR A N 1
ATOM 710 C CA . TYR A 1 88 ? -2.240 4.372 -0.312 1.00 97.19 88 TYR A CA 1
ATOM 711 C C . TYR A 1 88 ? -3.129 3.254 0.226 1.00 97.19 88 TYR A C 1
ATOM 713 O O . TYR A 1 88 ? -4.083 2.863 -0.443 1.00 97.19 88 TYR A O 1
ATOM 721 N N . LEU A 1 89 ? -2.812 2.732 1.407 1.00 97.19 89 LEU A N 1
ATOM 722 C CA . LEU A 1 89 ? -3.553 1.648 2.044 1.00 97.19 89 LEU A CA 1
ATOM 723 C C . LEU A 1 89 ? -4.418 2.198 3.180 1.00 97.19 89 LEU A C 1
ATOM 725 O O . LEU A 1 89 ? -4.022 3.140 3.863 1.00 97.19 89 LEU A O 1
ATOM 729 N N . ARG A 1 90 ? -5.575 1.575 3.405 1.00 97.06 90 ARG A N 1
ATOM 730 C CA . ARG A 1 90 ? -6.423 1.762 4.587 1.00 97.06 90 ARG A CA 1
ATOM 731 C C . ARG A 1 90 ? -6.367 0.498 5.454 1.00 97.06 90 ARG A C 1
ATOM 733 O O . ARG A 1 90 ? -7.103 -0.453 5.176 1.00 97.06 90 ARG A O 1
ATOM 740 N N . PRO A 1 91 ? -5.450 0.438 6.444 1.00 95.88 91 PRO A N 1
ATOM 741 C CA . PRO A 1 91 ? -5.225 -0.748 7.275 1.00 95.88 91 PRO A CA 1
ATOM 742 C C . PRO A 1 91 ? -6.477 -1.290 7.966 1.00 95.88 91 PRO A C 1
ATOM 744 O O . PRO A 1 91 ? -6.669 -2.498 8.037 1.00 95.88 91 PRO A O 1
ATOM 747 N N . ASP A 1 92 ? -7.345 -0.392 8.422 1.00 93.94 92 ASP A N 1
ATOM 748 C CA . ASP A 1 92 ? -8.635 -0.684 9.043 1.00 93.94 92 ASP A CA 1
ATOM 749 C C . ASP A 1 92 ? -9.585 -1.434 8.100 1.00 93.94 92 ASP A C 1
ATOM 751 O O . ASP A 1 92 ? -10.284 -2.355 8.508 1.00 93.94 92 ASP A O 1
ATOM 755 N N . ARG A 1 93 ? -9.609 -1.075 6.813 1.00 95.62 93 ARG A N 1
ATOM 756 C CA . ARG A 1 93 ? -10.443 -1.770 5.825 1.00 95.62 93 ARG A CA 1
ATOM 757 C C . ARG A 1 93 ? -9.803 -3.082 5.381 1.00 95.62 93 ARG A C 1
ATOM 759 O O . ARG A 1 93 ? -10.510 -4.061 5.153 1.00 95.62 93 ARG A O 1
ATOM 766 N N . LEU A 1 94 ? -8.472 -3.120 5.291 1.00 97.19 94 LEU A N 1
ATOM 767 C CA . LEU A 1 94 ? -7.739 -4.345 4.978 1.00 97.19 94 LEU A CA 1
ATOM 768 C C . LEU A 1 94 ? -7.947 -5.409 6.065 1.00 97.19 94 LEU A C 1
ATOM 770 O O . LEU A 1 94 ? -8.178 -6.569 5.730 1.00 97.19 94 LEU A O 1
ATOM 774 N N . SER A 1 95 ? -7.906 -5.038 7.348 1.00 95.62 95 SER A N 1
ATOM 775 C CA . SER A 1 95 ? -8.127 -5.991 8.441 1.00 95.62 95 SER A CA 1
ATOM 776 C C . SER A 1 95 ? -9.523 -6.619 8.376 1.00 95.62 95 SER A C 1
ATOM 778 O O . SER A 1 95 ? -9.644 -7.834 8.526 1.00 95.62 95 SER A O 1
ATOM 780 N N . LEU A 1 96 ? -10.556 -5.835 8.042 1.00 95.38 96 LEU A N 1
ATOM 781 C CA . LEU A 1 96 ? -11.919 -6.336 7.832 1.00 95.38 96 LEU A CA 1
ATOM 782 C C . LEU A 1 96 ? -12.000 -7.336 6.667 1.00 95.38 96 LEU A C 1
ATOM 784 O O . LEU A 1 96 ? -12.614 -8.395 6.805 1.00 95.38 96 LEU A O 1
ATOM 788 N N . LEU A 1 97 ? -11.339 -7.051 5.540 1.00 96.44 97 LEU A N 1
ATOM 789 C CA . LEU A 1 97 ? -11.287 -7.977 4.402 1.00 96.44 97 LEU A CA 1
ATOM 790 C C . LEU A 1 97 ? -10.630 -9.316 4.777 1.00 96.44 97 LEU A C 1
ATOM 792 O O . LEU A 1 97 ? -11.103 -10.386 4.377 1.00 96.44 97 LEU A O 1
ATOM 796 N N . LEU A 1 98 ? -9.532 -9.270 5.533 1.00 95.19 98 LEU A N 1
ATOM 797 C CA . LEU A 1 98 ? -8.798 -10.469 5.949 1.00 95.19 98 LEU A CA 1
ATOM 798 C C . LEU A 1 98 ? -9.529 -11.256 7.049 1.00 95.19 98 LEU A C 1
ATOM 800 O O . LEU A 1 98 ? -9.356 -12.471 7.146 1.00 95.19 98 LEU A O 1
ATOM 804 N N . ALA A 1 99 ? -10.375 -10.596 7.843 1.00 94.31 99 ALA A N 1
ATOM 805 C CA . ALA A 1 99 ? -11.211 -11.236 8.858 1.00 94.31 99 ALA A CA 1
ATOM 806 C C . ALA A 1 99 ? -12.407 -12.010 8.271 1.00 94.31 99 ALA A C 1
ATOM 808 O O . ALA A 1 99 ? -12.938 -12.897 8.938 1.00 94.31 99 ALA A O 1
ATOM 809 N N . LYS A 1 100 ? -12.817 -11.716 7.026 1.00 93.75 100 LYS A N 1
ATOM 810 C CA . LYS A 1 100 ? -13.913 -12.415 6.334 1.00 93.75 100 LYS A CA 1
ATOM 811 C C . LYS A 1 100 ? -13.681 -13.933 6.315 1.00 93.75 100 LYS A C 1
ATOM 813 O O . LYS A 1 100 ? -12.602 -14.403 5.937 1.00 93.75 100 LYS A O 1
ATOM 818 N N . ASN A 1 101 ? -14.707 -14.695 6.697 1.00 91.25 101 ASN A N 1
ATOM 819 C CA . ASN A 1 101 ? -14.655 -16.154 6.651 1.00 91.25 101 ASN A CA 1
ATOM 820 C C . ASN A 1 101 ? -14.610 -16.648 5.196 1.00 91.25 101 ASN A C 1
ATOM 822 O O . ASN A 1 101 ? -15.272 -16.081 4.326 1.00 91.25 101 ASN A O 1
ATOM 826 N N . ARG A 1 102 ? -13.828 -17.696 4.937 1.00 91.50 102 ARG A N 1
ATOM 827 C CA . ARG A 1 102 ? -13.631 -18.281 3.604 1.00 91.50 102 ARG A CA 1
ATOM 828 C C . ARG A 1 102 ? -13.737 -19.792 3.713 1.00 91.50 102 ARG A C 1
ATOM 830 O O . ARG A 1 102 ? -13.214 -20.376 4.657 1.00 91.50 102 ARG A O 1
ATOM 837 N N . SER A 1 103 ? -14.428 -20.405 2.758 1.00 85.19 103 SER A N 1
ATOM 838 C CA . SER A 1 103 ? -14.616 -21.858 2.697 1.00 85.19 103 SER A CA 1
ATOM 839 C C . SER A 1 103 ? -13.333 -22.595 2.316 1.00 85.19 103 SER A C 1
ATOM 841 O O . SER A 1 103 ? -13.134 -23.732 2.734 1.00 85.19 103 SER A O 1
ATOM 843 N N . HIS A 1 104 ? -12.457 -21.948 1.544 1.00 85.31 104 HIS A N 1
ATOM 844 C CA . HIS A 1 104 ? -11.167 -22.488 1.133 1.00 85.31 104 HIS A CA 1
ATOM 845 C C . HIS A 1 104 ? -10.044 -21.943 2.017 1.00 85.31 104 HIS A C 1
ATOM 847 O O . HIS A 1 104 ? -9.969 -20.746 2.289 1.00 85.31 104 HIS A O 1
ATOM 853 N N . SER A 1 105 ? -9.153 -22.830 2.464 1.00 83.06 105 SER A N 1
ATOM 854 C CA . SER A 1 105 ? -7.969 -22.457 3.247 1.00 83.06 105 SER A CA 1
ATOM 855 C C . SER A 1 105 ? -6.871 -21.812 2.393 1.00 83.06 105 SER A C 1
ATOM 857 O O . SER A 1 105 ? -6.055 -21.058 2.920 1.00 83.06 105 SER A O 1
ATOM 859 N N . LEU A 1 106 ? -6.866 -22.084 1.084 1.00 88.62 106 LEU A N 1
ATOM 860 C CA . LEU A 1 106 ? -5.934 -21.529 0.106 1.00 88.62 106 LEU A CA 1
ATOM 861 C C . LEU A 1 106 ? -6.669 -20.524 -0.785 1.00 88.62 106 LEU A C 1
ATOM 863 O O . LEU A 1 106 ? -7.334 -20.908 -1.747 1.00 88.62 106 LEU A O 1
ATOM 867 N N . THR A 1 107 ? -6.532 -19.235 -0.472 1.00 90.88 107 THR A N 1
ATOM 868 C CA . THR A 1 107 ? -7.138 -18.151 -1.256 1.00 90.88 107 THR A CA 1
ATOM 869 C C . THR A 1 107 ? -6.102 -17.088 -1.600 1.00 90.88 107 THR A C 1
ATOM 871 O O . THR A 1 107 ? -5.416 -16.564 -0.721 1.00 90.88 107 THR A O 1
ATOM 874 N N . TYR A 1 108 ? -6.025 -16.727 -2.879 1.00 92.38 108 TYR A N 1
ATOM 875 C CA . TYR A 1 108 ? -5.300 -15.565 -3.369 1.00 92.38 108 TYR A CA 1
ATOM 876 C C . TYR A 1 108 ? -6.283 -14.402 -3.525 1.00 92.38 108 TYR A C 1
ATOM 878 O O . TYR A 1 108 ? -7.196 -14.440 -4.350 1.00 92.38 108 TYR A O 1
ATOM 886 N N . ILE A 1 109 ? -6.111 -13.371 -2.697 1.00 93.88 109 ILE A N 1
ATOM 887 C CA . ILE A 1 109 ? -7.001 -12.208 -2.634 1.00 93.88 109 ILE A CA 1
ATOM 888 C C . ILE A 1 109 ? -6.320 -11.043 -3.341 1.00 93.88 109 ILE A C 1
ATOM 890 O O . ILE A 1 109 ? -5.182 -10.689 -3.025 1.00 93.88 109 ILE A O 1
ATOM 894 N N . GLY A 1 110 ? -7.019 -10.410 -4.273 1.00 93.06 110 GLY A N 1
ATOM 895 C CA . GLY A 1 110 ? -6.451 -9.308 -5.030 1.00 93.06 110 GLY A CA 1
ATOM 896 C C . GLY A 1 110 ? -7.452 -8.670 -5.973 1.00 93.06 110 GLY A C 1
ATOM 897 O O . GLY A 1 110 ? -8.497 -9.229 -6.283 1.00 93.06 110 GLY A O 1
ATOM 898 N N . CYS A 1 111 ? -7.111 -7.496 -6.491 1.00 91.25 111 CYS A N 1
ATOM 899 C CA . CYS A 1 111 ? -7.806 -6.962 -7.654 1.00 91.25 111 CYS A CA 1
ATOM 900 C C . CYS A 1 111 ? -7.257 -7.649 -8.907 1.00 91.25 111 CYS A C 1
ATOM 902 O O . CYS A 1 111 ? -6.307 -7.177 -9.541 1.00 91.25 111 CYS A O 1
ATOM 904 N N . MET A 1 112 ? -7.821 -8.820 -9.205 1.00 86.81 112 MET A N 1
ATOM 905 C CA . MET A 1 112 ? -7.445 -9.608 -10.376 1.00 86.81 112 MET A CA 1
ATOM 906 C C . MET A 1 112 ? -7.781 -8.832 -11.645 1.00 86.81 112 MET A C 1
ATOM 908 O O . MET A 1 112 ? -8.857 -8.245 -11.752 1.00 86.81 112 MET A O 1
ATOM 912 N N . LYS A 1 113 ? -6.862 -8.825 -12.609 1.00 78.75 113 LYS A N 1
ATOM 913 C CA . LYS A 1 113 ? -7.111 -8.233 -13.921 1.00 78.75 113 LYS A CA 1
ATOM 914 C C . LYS A 1 113 ? -7.579 -9.310 -14.880 1.00 78.75 113 LYS A C 1
ATOM 916 O O . LYS A 1 113 ? -6.915 -10.332 -15.018 1.00 78.75 113 LYS A O 1
ATOM 921 N N . ASN A 1 114 ? -8.649 -9.007 -15.600 1.00 66.88 114 ASN A N 1
ATOM 922 C CA . ASN A 1 114 ? -9.137 -9.812 -16.710 1.00 66.88 114 ASN A CA 1
ATOM 923 C C . ASN A 1 114 ? -8.871 -9.055 -18.018 1.00 66.88 114 ASN A C 1
ATOM 925 O O . ASN A 1 114 ? -8.978 -7.828 -18.053 1.00 66.88 114 ASN A O 1
ATOM 929 N N . GLY A 1 115 ? -8.513 -9.766 -19.088 1.00 64.12 115 GLY A N 1
ATOM 930 C CA . GLY A 1 115 ? -8.319 -9.178 -20.416 1.00 64.12 115 GLY A CA 1
ATOM 931 C C . GLY A 1 115 ? -7.093 -9.704 -21.160 1.00 64.12 115 GLY A C 1
ATOM 932 O O . GLY A 1 115 ? -6.345 -10.544 -20.661 1.00 64.12 115 GLY A O 1
ATOM 933 N N . ASN A 1 116 ? -6.898 -9.202 -22.380 1.00 55.09 116 ASN A N 1
ATOM 934 C CA . ASN A 1 116 ? -5.812 -9.637 -23.253 1.00 55.09 116 ASN A CA 1
ATOM 935 C C . ASN A 1 116 ? -4.448 -9.244 -22.675 1.00 55.09 116 ASN A C 1
ATOM 937 O O . ASN A 1 116 ? -4.202 -8.079 -22.355 1.00 55.09 116 ASN A O 1
ATOM 941 N N . VAL A 1 117 ? -3.531 -10.209 -22.603 1.00 61.28 117 VAL A N 1
ATOM 942 C CA . VAL A 1 117 ? -2.124 -9.930 -22.309 1.00 61.28 117 VAL A CA 1
ATOM 943 C C . VAL A 1 117 ? -1.544 -9.167 -23.500 1.00 61.28 117 VAL A C 1
ATOM 945 O O . VAL A 1 117 ? -1.368 -9.735 -24.578 1.00 61.28 117 VAL A O 1
ATOM 948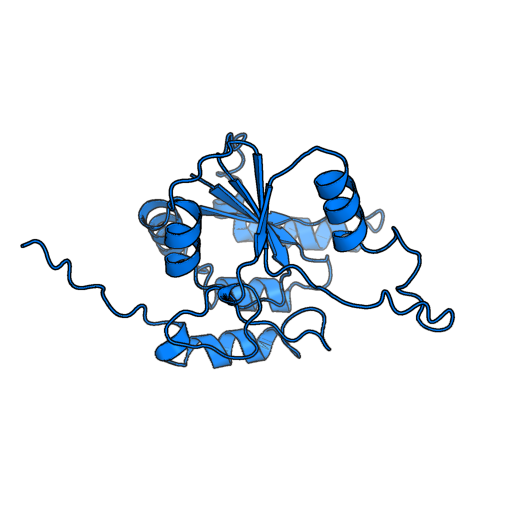 N N . VAL A 1 118 ? -1.273 -7.873 -23.320 1.00 58.34 118 VAL A N 1
ATOM 949 C CA . VAL A 1 118 ? -0.647 -7.036 -24.352 1.00 58.34 118 VAL A CA 1
ATOM 950 C C . VAL A 1 118 ? 0.783 -7.529 -24.572 1.00 58.34 118 VAL A C 1
ATOM 952 O O . VAL A 1 118 ? 1.625 -7.438 -23.684 1.00 58.34 118 VAL A O 1
ATOM 955 N N . LYS A 1 119 ? 1.053 -8.082 -25.755 1.00 55.00 119 LYS A N 1
ATOM 956 C CA . LYS A 1 119 ? 2.380 -8.550 -26.173 1.00 55.00 119 LYS A CA 1
ATOM 957 C C . LYS A 1 119 ? 3.030 -7.485 -27.052 1.00 55.00 119 LYS A C 1
ATOM 959 O O . LYS A 1 119 ? 3.150 -7.681 -28.254 1.00 55.00 119 LYS A O 1
ATOM 964 N N . ASP A 1 120 ? 3.389 -6.341 -26.476 1.00 55.97 120 ASP A N 1
ATOM 965 C CA . ASP A 1 120 ? 4.175 -5.338 -27.201 1.00 55.97 120 ASP A CA 1
ATOM 966 C C . ASP A 1 120 ? 5.680 -5.579 -26.958 1.00 55.97 120 ASP A C 1
ATOM 968 O O . ASP A 1 120 ? 6.150 -5.376 -25.833 1.00 55.97 120 ASP A O 1
ATOM 972 N N . PRO A 1 121 ? 6.456 -5.994 -27.979 1.00 53.38 121 PRO A N 1
ATOM 973 C CA . PRO A 1 121 ? 7.890 -6.261 -27.849 1.00 53.38 121 PRO A CA 1
ATOM 974 C C . PRO A 1 121 ? 8.727 -5.011 -27.539 1.00 53.38 121 PRO A C 1
ATOM 976 O O . PRO A 1 121 ? 9.855 -5.134 -27.062 1.00 53.38 121 PRO A O 1
ATOM 979 N N . THR A 1 122 ? 8.206 -3.809 -27.812 1.00 55.94 122 THR A N 1
ATOM 980 C CA . THR A 1 122 ? 8.908 -2.537 -27.567 1.00 55.94 122 THR A CA 1
ATOM 981 C C . THR A 1 122 ? 8.814 -2.091 -26.107 1.00 55.94 122 THR A C 1
ATOM 983 O O . THR A 1 122 ? 9.671 -1.351 -25.611 1.00 55.94 122 THR A O 1
ATOM 986 N N . HIS A 1 123 ? 7.837 -2.615 -25.365 1.00 55.28 123 HIS A N 1
ATOM 987 C CA . HIS A 1 123 ? 7.718 -2.400 -23.933 1.00 55.28 123 HIS A CA 1
ATOM 988 C C . HIS A 1 123 ? 8.632 -3.378 -23.177 1.00 55.28 123 HIS A C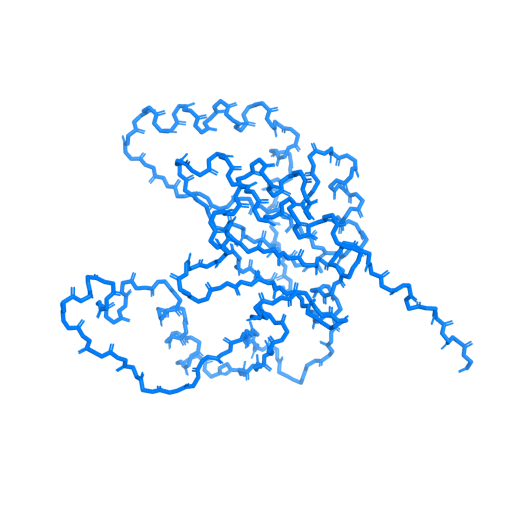 1
ATOM 990 O O . HIS A 1 123 ? 8.270 -4.519 -22.887 1.00 55.28 123 HIS A O 1
ATOM 996 N N . LYS A 1 124 ? 9.821 -2.897 -22.779 1.00 50.94 124 LYS A N 1
ATOM 997 C CA . LYS A 1 124 ? 10.861 -3.645 -22.029 1.00 50.94 124 LYS A CA 1
ATOM 998 C C . LYS A 1 124 ? 10.368 -4.387 -20.765 1.00 50.94 124 LYS A C 1
ATOM 1000 O O . LYS A 1 124 ? 11.094 -5.231 -20.247 1.00 50.94 124 LYS A O 1
ATOM 1005 N N . GLY A 1 125 ? 9.161 -4.097 -20.271 1.00 48.94 125 GLY A N 1
ATOM 1006 C CA . GLY A 1 125 ? 8.531 -4.741 -19.112 1.00 48.94 125 GLY A CA 1
ATOM 1007 C C . GLY A 1 125 ? 7.743 -6.034 -19.389 1.00 48.94 125 GLY A C 1
ATOM 1008 O O . GLY A 1 125 ? 7.273 -6.638 -18.429 1.00 48.94 125 GLY A O 1
ATOM 1009 N N . PHE A 1 126 ? 7.597 -6.477 -20.647 1.00 48.34 126 PHE A N 1
ATOM 1010 C CA . PHE A 1 126 ? 6.757 -7.631 -21.035 1.00 48.34 126 PHE A CA 1
ATOM 1011 C C . PHE A 1 126 ? 7.524 -8.921 -21.369 1.00 48.34 126 PHE A C 1
ATOM 1013 O O . PHE A 1 126 ? 7.049 -9.764 -22.131 1.00 48.34 126 PHE A O 1
ATOM 1020 N N . ARG A 1 127 ? 8.689 -9.168 -20.758 1.00 53.44 127 ARG A N 1
ATOM 1021 C CA . ARG A 1 127 ? 9.101 -10.574 -20.601 1.00 53.44 127 ARG A CA 1
ATOM 1022 C C . ARG A 1 127 ? 8.081 -11.213 -19.658 1.00 53.44 127 ARG A C 1
ATOM 1024 O O . ARG A 1 127 ? 7.958 -10.766 -18.523 1.00 53.44 127 ARG A O 1
ATOM 1031 N N . MET A 1 128 ? 7.342 -12.214 -20.142 1.00 49.62 128 MET A N 1
ATOM 1032 C CA . MET A 1 128 ? 6.116 -12.749 -19.520 1.00 49.62 128 MET A CA 1
ATOM 1033 C C . MET A 1 128 ? 6.261 -13.112 -18.028 1.00 49.62 128 MET A C 1
ATOM 1035 O O . MET A 1 128 ? 5.282 -13.048 -17.302 1.00 49.62 128 MET A O 1
ATOM 1039 N N . PHE A 1 129 ? 7.477 -13.394 -17.547 1.00 52.59 129 PHE A N 1
ATOM 1040 C CA . PHE A 1 129 ? 7.774 -13.689 -16.137 1.00 52.59 129 PHE A CA 1
ATOM 1041 C C . PHE A 1 129 ? 8.753 -12.715 -15.461 1.00 52.59 129 PHE A C 1
ATOM 1043 O O . PHE A 1 129 ? 9.160 -12.941 -14.327 1.00 52.59 129 PHE A O 1
ATOM 1050 N N . SER A 1 130 ? 9.163 -11.632 -16.126 1.00 55.94 130 SER A N 1
ATOM 1051 C CA . SER A 1 130 ? 10.014 -10.605 -15.501 1.00 55.94 130 SER A CA 1
ATOM 1052 C C . SER A 1 130 ? 9.231 -9.656 -14.601 1.00 55.94 130 SER A C 1
ATOM 1054 O O . SER A 1 130 ? 9.832 -8.922 -13.822 1.00 55.94 130 SER A O 1
ATOM 1056 N N . ASN A 1 131 ? 7.901 -9.671 -14.696 1.00 71.69 131 ASN A N 1
ATOM 1057 C CA . ASN A 1 131 ? 7.045 -8.995 -13.742 1.00 71.69 131 ASN A CA 1
ATOM 1058 C C . ASN A 1 131 ? 6.713 -9.950 -12.586 1.00 71.69 131 ASN A C 1
ATOM 1060 O O . ASN A 1 131 ? 6.125 -11.011 -12.797 1.00 71.69 131 ASN A O 1
ATOM 1064 N N . GLU A 1 132 ? 7.073 -9.543 -11.371 1.00 76.69 132 GLU A N 1
ATOM 1065 C CA . GLU A 1 132 ? 6.848 -10.300 -10.138 1.00 76.69 132 GLU A CA 1
ATOM 1066 C C . GLU A 1 132 ? 5.369 -10.681 -9.940 1.00 76.69 132 GLU A C 1
ATOM 1068 O O . GLU A 1 132 ? 5.075 -11.800 -9.531 1.00 76.69 132 GLU A O 1
ATOM 1073 N N . ASP A 1 133 ? 4.434 -9.787 -10.285 1.00 79.12 133 ASP A N 1
ATOM 1074 C CA . ASP A 1 133 ? 2.995 -10.032 -10.130 1.00 79.12 133 ASP A CA 1
ATOM 1075 C C . ASP A 1 133 ? 2.508 -11.126 -11.092 1.00 79.12 133 ASP A C 1
ATOM 1077 O O . ASP A 1 133 ? 1.670 -11.949 -10.728 1.00 79.12 133 ASP A O 1
ATOM 1081 N N . VAL A 1 134 ? 3.065 -11.172 -12.310 1.00 77.88 134 VAL A N 1
ATOM 1082 C CA . VAL A 1 134 ? 2.728 -12.208 -13.299 1.00 77.88 134 VAL A CA 1
ATOM 1083 C C . VAL A 1 134 ? 3.308 -13.554 -12.882 1.00 77.88 134 VAL A C 1
ATOM 1085 O O . VAL A 1 134 ? 2.638 -14.577 -13.019 1.00 77.88 134 VAL A O 1
ATOM 1088 N N . LEU A 1 135 ? 4.525 -13.564 -12.327 1.00 81.88 135 LEU A N 1
ATOM 1089 C CA . LEU A 1 135 ? 5.139 -14.780 -11.803 1.00 81.88 135 LEU A CA 1
ATOM 1090 C C . LEU A 1 135 ? 4.315 -15.353 -10.645 1.00 81.88 135 LEU A C 1
ATOM 1092 O O . LEU A 1 135 ? 3.915 -16.512 -10.714 1.00 81.88 135 LEU A O 1
ATOM 1096 N N . ILE A 1 136 ? 4.012 -14.545 -9.624 1.00 83.62 136 ILE A N 1
ATOM 1097 C CA . ILE A 1 136 ? 3.199 -14.981 -8.479 1.00 83.62 136 ILE A CA 1
ATOM 1098 C C . ILE A 1 136 ? 1.828 -15.458 -8.960 1.00 83.62 136 ILE A C 1
ATOM 1100 O O . ILE A 1 136 ? 1.434 -16.571 -8.627 1.00 83.62 136 ILE A O 1
ATOM 1104 N N . GLY A 1 137 ? 1.134 -14.677 -9.794 1.00 80.00 137 GLY A N 1
ATOM 1105 C CA . GLY A 1 137 ? -0.174 -15.060 -10.327 1.00 80.00 137 GLY A CA 1
ATOM 1106 C C . GLY A 1 137 ? -0.148 -16.386 -11.093 1.00 80.00 137 GLY A C 1
ATOM 1107 O O . GLY A 1 137 ? -1.037 -17.211 -10.915 1.00 80.00 137 GLY A O 1
ATOM 1108 N N . SER A 1 138 ? 0.903 -16.646 -11.877 1.00 82.00 138 SER A N 1
ATOM 1109 C CA . SER A 1 138 ? 1.060 -17.913 -12.608 1.00 82.00 138 SER A CA 1
ATOM 1110 C C . SER A 1 138 ? 1.200 -19.113 -11.668 1.00 82.00 138 SER A C 1
ATOM 1112 O O . SER A 1 138 ? 0.589 -20.153 -11.904 1.00 82.00 138 SER A O 1
ATOM 1114 N N . TRP A 1 139 ? 1.959 -18.964 -10.578 1.00 83.81 139 TRP A N 1
ATOM 1115 C CA . TRP A 1 139 ? 2.042 -19.988 -9.534 1.00 83.81 139 TRP A CA 1
ATOM 1116 C C . TRP A 1 139 ? 0.694 -20.191 -8.840 1.00 83.81 139 TRP A C 1
ATOM 1118 O O . TRP A 1 139 ? 0.290 -21.332 -8.636 1.00 83.81 139 TRP A O 1
ATOM 1128 N N . MET A 1 140 ? -0.028 -19.113 -8.515 1.00 85.56 140 MET A N 1
ATOM 1129 C CA . MET A 1 140 ? -1.334 -19.220 -7.853 1.00 85.56 140 MET A CA 1
ATOM 1130 C C . MET A 1 140 ? -2.358 -19.957 -8.725 1.00 85.56 140 MET A C 1
ATOM 1132 O O . MET A 1 140 ? -3.076 -20.822 -8.226 1.00 85.56 140 MET A O 1
ATOM 1136 N N . LEU A 1 141 ? -2.361 -19.698 -10.037 1.00 80.56 141 LEU A N 1
ATOM 1137 C CA . LEU A 1 141 ? -3.184 -20.431 -11.003 1.00 80.56 141 LEU A CA 1
ATOM 1138 C C . LEU A 1 141 ? -2.820 -21.923 -11.069 1.00 80.56 141 LEU A C 1
ATOM 1140 O O . LEU A 1 141 ? -3.707 -22.762 -11.197 1.00 80.56 141 LEU A O 1
ATOM 1144 N N . ALA A 1 142 ? -1.535 -22.268 -10.957 1.00 85.00 142 ALA A N 1
ATOM 1145 C CA . ALA A 1 142 ? -1.076 -23.657 -10.995 1.00 85.00 142 ALA A CA 1
ATOM 1146 C C . ALA A 1 142 ? -1.356 -24.439 -9.695 1.00 85.00 142 ALA A C 1
ATOM 1148 O O . ALA A 1 142 ? -1.454 -25.663 -9.730 1.00 85.00 142 ALA A O 1
ATOM 1149 N N . MET A 1 143 ? -1.484 -23.761 -8.550 1.00 84.25 143 MET A N 1
ATOM 1150 C CA . MET A 1 143 ? -1.577 -24.389 -7.222 1.00 84.25 143 MET A CA 1
ATOM 1151 C C . MET A 1 143 ? -3.010 -24.719 -6.758 1.00 84.25 143 MET A C 1
ATOM 1153 O O . MET A 1 143 ? -3.216 -24.964 -5.573 1.00 84.25 143 MET A O 1
ATOM 1157 N N . ASN A 1 144 ? -3.998 -24.752 -7.662 1.00 83.19 144 ASN A N 1
ATOM 1158 C CA . ASN A 1 144 ? -5.418 -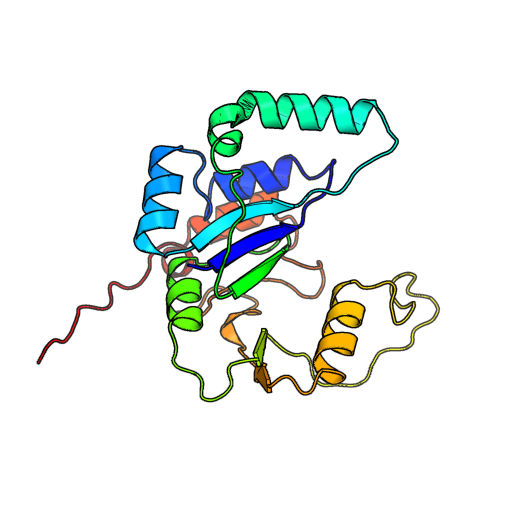24.972 -7.330 1.00 83.19 144 ASN A CA 1
ATOM 1159 C C . ASN A 1 144 ? -5.912 -24.055 -6.189 1.00 83.19 144 ASN A C 1
ATOM 1161 O O . ASN A 1 144 ? -6.557 -24.493 -5.236 1.00 83.19 144 ASN A O 1
ATOM 1165 N N . ILE A 1 145 ? -5.535 -22.778 -6.264 1.00 88.81 145 ILE A N 1
ATOM 1166 C CA . ILE A 1 145 ? -5.876 -21.759 -5.271 1.00 88.81 145 ILE A CA 1
ATOM 1167 C C . ILE A 1 145 ? -7.172 -21.062 -5.678 1.00 88.81 145 ILE A C 1
ATOM 1169 O O . ILE A 1 145 ? -7.394 -20.773 -6.856 1.00 88.81 145 ILE A O 1
ATOM 1173 N N . ASP A 1 146 ? -8.010 -20.746 -4.697 1.00 90.25 146 ASP A N 1
ATOM 1174 C CA . ASP A 1 146 ? -9.211 -19.947 -4.918 1.00 90.25 146 ASP A CA 1
ATOM 1175 C C . ASP A 1 146 ? -8.842 -18.473 -5.145 1.00 90.25 146 ASP A C 1
ATOM 1177 O O . ASP A 1 146 ? -8.061 -17.899 -4.384 1.00 90.25 146 ASP A O 1
ATOM 1181 N N . HIS A 1 147 ? -9.373 -17.847 -6.193 1.00 90.19 147 HIS A N 1
ATOM 1182 C CA . HIS A 1 147 ? -9.029 -16.470 -6.559 1.00 90.19 147 HIS A CA 1
ATOM 1183 C C . HIS A 1 147 ? -10.188 -15.532 -6.212 1.00 90.19 147 HIS A C 1
ATOM 1185 O O . HIS A 1 147 ? -11.191 -15.478 -6.919 1.00 90.19 147 HIS A O 1
ATOM 1191 N N . GLU A 1 148 ? -10.034 -14.741 -5.149 1.00 92.56 148 GLU A N 1
ATOM 1192 C CA . GLU A 1 148 ? -11.039 -13.754 -4.744 1.00 92.56 148 GLU A CA 1
ATOM 1193 C C . GLU A 1 148 ? -10.709 -12.391 -5.365 1.00 92.56 148 GLU A C 1
ATOM 1195 O O . GLU A 1 148 ? -9.754 -11.718 -4.959 1.00 92.56 148 GLU A O 1
ATOM 1200 N N . HIS A 1 149 ? -11.508 -11.977 -6.354 1.00 93.88 149 HIS A N 1
ATOM 1201 C CA . HIS A 1 149 ? -11.427 -10.636 -6.927 1.00 93.88 149 HIS A CA 1
ATOM 1202 C C . HIS A 1 149 ? -12.045 -9.600 -5.976 1.00 93.88 149 HIS A C 1
ATOM 1204 O O . HIS A 1 149 ? -13.225 -9.687 -5.645 1.00 93.88 149 HIS A O 1
ATOM 1210 N N . VAL A 1 150 ? -11.252 -8.604 -5.570 1.00 95.56 150 VAL A N 1
ATOM 1211 C CA . VAL A 1 150 ? -11.674 -7.506 -4.684 1.00 95.56 150 VAL A CA 1
ATOM 1212 C C . VAL A 1 150 ? -11.315 -6.166 -5.321 1.00 95.56 150 VAL A C 1
ATOM 1214 O O . VAL A 1 150 ? -10.155 -5.738 -5.299 1.00 95.56 150 VAL A O 1
ATOM 1217 N N . GLU A 1 151 ? -12.310 -5.494 -5.894 1.00 95.06 151 GLU A N 1
ATOM 1218 C CA . GLU A 1 151 ? -12.134 -4.232 -6.622 1.00 95.06 151 GLU A CA 1
ATOM 1219 C C . GLU A 1 151 ? -11.676 -3.086 -5.698 1.00 95.06 151 GLU A C 1
ATOM 1221 O O . GLU A 1 151 ? -10.956 -2.168 -6.102 1.00 95.06 151 GLU A O 1
ATOM 1226 N N . GLU A 1 152 ? -12.024 -3.146 -4.412 1.00 96.25 152 GLU A N 1
ATOM 1227 C CA . GLU A 1 152 ? -11.650 -2.160 -3.399 1.00 96.25 152 GLU A CA 1
ATOM 1228 C C . GLU A 1 152 ? -10.132 -2.085 -3.162 1.00 96.25 152 GLU A C 1
ATOM 1230 O O . GLU A 1 152 ? -9.647 -1.091 -2.615 1.00 96.25 152 GLU A O 1
ATOM 1235 N N . LEU A 1 153 ? -9.365 -3.097 -3.588 1.00 95.75 153 LEU A N 1
ATOM 1236 C CA . LEU A 1 153 ? -7.899 -3.129 -3.502 1.00 95.75 153 LEU A CA 1
ATOM 1237 C C . LEU A 1 153 ? -7.191 -2.348 -4.626 1.00 95.75 153 LEU A C 1
ATOM 1239 O O . LEU A 1 153 ? -5.965 -2.216 -4.603 1.00 95.75 153 LEU A O 1
ATOM 1243 N N . CYS A 1 154 ? -7.915 -1.852 -5.631 1.00 93.00 154 CYS A N 1
ATOM 1244 C CA . CYS A 1 154 ? -7.315 -1.183 -6.791 1.00 93.00 154 CYS A CA 1
ATOM 1245 C C . CYS A 1 154 ? -8.042 0.090 -7.230 1.00 93.00 154 CYS A C 1
ATOM 1247 O O . CYS A 1 154 ? -7.945 0.485 -8.392 1.00 93.00 154 CYS A O 1
ATOM 1249 N N . GLN A 1 155 ? -8.726 0.757 -6.304 1.00 94.94 155 GLN A N 1
ATOM 1250 C CA . GLN A 1 155 ? -9.491 1.960 -6.608 1.00 94.94 155 GLN A CA 1
ATOM 1251 C C . GLN A 1 155 ? -8.580 3.112 -7.063 1.00 94.94 155 GLN A C 1
ATOM 1253 O O . GLN A 1 155 ? -7.471 3.298 -6.560 1.00 94.94 155 GLN A O 1
ATOM 1258 N N . LEU A 1 156 ? -9.057 3.926 -8.008 1.00 93.44 156 LEU A N 1
ATOM 1259 C CA . LEU A 1 156 ? -8.317 5.101 -8.500 1.00 93.44 156 LEU A CA 1
ATOM 1260 C C . LEU A 1 156 ? -8.375 6.291 -7.532 1.00 93.44 156 LEU A C 1
ATOM 1262 O O . LEU A 1 156 ? -7.540 7.193 -7.593 1.00 93.44 156 LEU A O 1
ATOM 1266 N N . LYS A 1 157 ? -9.373 6.305 -6.647 1.00 94.94 157 LYS A N 1
ATOM 1267 C CA . LYS A 1 157 ? -9.626 7.347 -5.647 1.00 94.94 157 LYS A CA 1
ATOM 1268 C C . LYS A 1 157 ? -10.188 6.715 -4.379 1.00 94.94 157 LYS A C 1
ATOM 1270 O O . LYS A 1 157 ? -10.724 5.612 -4.430 1.00 94.94 157 LYS A O 1
ATOM 1275 N N . CYS A 1 158 ? -10.101 7.420 -3.256 1.00 94.81 158 CYS A N 1
ATOM 1276 C CA . CYS A 1 158 ? -10.763 6.962 -2.040 1.00 94.81 158 CYS A CA 1
ATOM 1277 C C . CYS A 1 158 ? -12.284 7.001 -2.209 1.00 94.81 158 CYS A C 1
ATOM 1279 O O . CYS A 1 158 ? -12.842 7.977 -2.716 1.00 94.81 158 CYS A O 1
ATOM 1281 N N . THR A 1 159 ? -12.936 5.947 -1.741 1.00 94.69 159 THR A N 1
ATOM 1282 C CA . THR A 1 159 ? -14.389 5.819 -1.635 1.00 94.69 159 THR A CA 1
ATOM 1283 C C . THR A 1 159 ? -14.744 5.384 -0.210 1.00 94.69 159 THR A C 1
ATOM 1285 O O . THR A 1 159 ? -13.868 5.140 0.628 1.00 94.69 159 THR A O 1
ATOM 1288 N N . SER A 1 160 ? -16.035 5.267 0.097 1.00 91.88 160 SER A N 1
ATOM 1289 C CA . SER A 1 160 ? -16.485 4.746 1.393 1.00 91.88 160 SER A CA 1
ATOM 1290 C C . SER A 1 160 ? -15.968 3.324 1.671 1.00 91.88 160 SER A C 1
ATOM 1292 O O . SER A 1 160 ? -15.668 3.011 2.830 1.00 91.88 160 SER A O 1
ATOM 1294 N N . SER A 1 161 ? -15.800 2.506 0.624 1.00 93.62 161 SER A N 1
ATOM 1295 C CA . SER A 1 161 ? -15.371 1.102 0.685 1.00 93.62 161 SER A CA 1
ATOM 1296 C C . SER A 1 161 ? -13.917 0.850 0.275 1.00 93.62 161 SER A C 1
ATOM 1298 O O . SER A 1 161 ? -13.388 -0.206 0.606 1.00 93.62 161 SER A O 1
ATOM 1300 N N . SER A 1 162 ? -13.244 1.788 -0.406 1.00 96.31 162 SER A N 1
ATOM 1301 C CA . SER A 1 162 ? -11.891 1.560 -0.935 1.00 96.31 162 SER A CA 1
ATOM 1302 C C . SER A 1 162 ? -10.930 1.099 0.163 1.00 96.31 162 SER A C 1
ATOM 1304 O O . SER A 1 162 ? -10.820 1.772 1.189 1.00 96.31 162 SER A O 1
ATOM 1306 N N . ILE A 1 163 ? -10.197 0.014 -0.076 1.00 97.25 163 ILE A N 1
ATOM 1307 C CA . ILE A 1 163 ? -9.161 -0.520 0.818 1.00 97.25 163 ILE A CA 1
ATOM 1308 C C . ILE A 1 163 ? -7.793 0.022 0.415 1.00 97.25 163 ILE A C 1
ATOM 1310 O O . ILE A 1 163 ? -6.983 0.374 1.270 1.00 97.25 163 ILE A O 1
ATOM 1314 N N . ALA A 1 164 ? -7.533 0.119 -0.887 1.00 96.75 164 ALA A N 1
ATOM 1315 C CA . ALA A 1 164 ? -6.289 0.660 -1.403 1.00 96.75 164 ALA A CA 1
ATOM 1316 C C . ALA A 1 164 ? -6.526 1.542 -2.629 1.00 96.75 164 ALA A C 1
ATOM 1318 O O . ALA A 1 164 ? -7.371 1.252 -3.477 1.00 96.75 164 ALA A O 1
ATOM 1319 N N . VAL A 1 165 ? -5.747 2.621 -2.712 1.00 96.06 165 VAL A N 1
ATOM 1320 C CA . VAL A 1 165 ? -5.758 3.557 -3.834 1.00 96.06 165 VAL A CA 1
ATOM 1321 C C . VAL A 1 165 ? -4.455 3.453 -4.610 1.00 96.06 165 VAL A C 1
ATOM 1323 O O . VAL A 1 165 ? -3.359 3.562 -4.049 1.00 96.06 165 VAL A O 1
ATOM 1326 N N . ARG A 1 166 ? -4.578 3.249 -5.922 1.00 93.12 166 ARG A N 1
ATOM 1327 C CA . ARG A 1 166 ? -3.456 3.158 -6.861 1.00 93.12 166 ARG A CA 1
ATOM 1328 C C . ARG A 1 166 ? -3.860 3.643 -8.246 1.00 93.12 166 ARG A C 1
ATOM 1330 O O . ARG A 1 166 ? -5.027 3.634 -8.604 1.00 93.12 166 ARG A O 1
ATOM 1337 N N . ASN A 1 167 ? -2.872 3.989 -9.058 1.00 84.94 167 ASN A N 1
ATOM 1338 C CA . ASN A 1 167 ? -3.031 4.279 -10.474 1.00 84.94 167 ASN A CA 1
ATOM 1339 C C . ASN A 1 167 ? -2.246 3.244 -11.304 1.00 84.94 167 ASN A C 1
ATOM 1341 O O . ASN A 1 167 ? -1.075 2.944 -11.061 1.00 84.94 167 ASN A O 1
ATOM 1345 N N . ILE A 1 168 ? -2.904 2.632 -12.284 1.00 74.50 168 ILE A N 1
ATOM 1346 C CA . ILE A 1 168 ? -2.272 1.602 -13.112 1.00 74.50 168 ILE A CA 1
ATOM 1347 C C . ILE A 1 168 ? -1.128 2.166 -13.967 1.00 74.50 168 ILE A C 1
ATOM 1349 O O . ILE A 1 168 ? -0.128 1.479 -14.152 1.00 74.50 168 ILE A O 1
ATOM 1353 N N . SER A 1 169 ? -1.230 3.427 -14.397 1.00 78.44 169 SER A N 1
ATOM 1354 C CA . SER A 1 169 ? -0.265 4.078 -15.290 1.00 78.44 169 SER A CA 1
ATOM 1355 C C . SER A 1 169 ? 1.077 4.385 -14.621 1.00 78.44 169 SER A C 1
ATOM 1357 O O . SER A 1 169 ? 2.061 4.630 -15.309 1.00 78.44 169 SER A O 1
ATOM 1359 N N . CYS A 1 170 ? 1.133 4.362 -13.286 1.00 81.44 170 CYS A N 1
ATOM 1360 C CA . CYS A 1 170 ? 2.316 4.717 -12.496 1.00 81.44 170 CYS A CA 1
ATOM 1361 C C . CYS A 1 170 ? 2.803 3.572 -11.586 1.00 81.44 170 CYS A C 1
ATOM 1363 O O . CYS A 1 170 ? 3.589 3.816 -10.673 1.00 81.44 170 CYS A O 1
ATOM 1365 N N . SER A 1 171 ? 2.332 2.331 -11.793 1.00 76.81 171 SER A N 1
ATOM 1366 C CA . SER A 1 171 ? 2.650 1.170 -10.932 1.00 76.81 171 SER A CA 1
ATOM 1367 C C . SER A 1 171 ? 2.361 1.406 -9.434 1.00 76.81 171 SER A C 1
ATOM 1369 O O . SER A 1 171 ? 3.053 0.887 -8.560 1.00 76.81 171 SER A O 1
ATOM 1371 N N . GLY A 1 172 ? 1.322 2.192 -9.132 1.00 84.94 172 GLY A N 1
ATOM 1372 C CA . GLY A 1 172 ? 1.061 2.797 -7.821 1.00 84.94 172 GLY A CA 1
ATOM 1373 C C . GLY A 1 172 ? 0.431 4.176 -8.022 1.00 84.94 172 GLY A C 1
ATOM 1374 O O . GLY A 1 172 ? -0.146 4.442 -9.064 1.00 84.94 172 GLY A O 1
ATOM 1375 N N . ILE A 1 173 ? 0.515 5.091 -7.073 1.00 91.06 173 ILE A N 1
ATOM 1376 C CA . ILE A 1 173 ? 0.090 6.479 -7.278 1.00 91.06 173 ILE A CA 1
ATOM 1377 C C . ILE A 1 173 ? 1.231 7.252 -7.958 1.00 91.06 173 ILE A C 1
ATOM 1379 O O . ILE A 1 173 ? 2.403 7.023 -7.675 1.00 91.06 173 ILE A O 1
ATOM 1383 N N . CYS A 1 174 ? 0.915 8.165 -8.874 1.00 90.31 174 CYS A N 1
ATOM 1384 C CA . CYS A 1 174 ? 1.929 9.012 -9.504 1.00 90.31 174 CYS A CA 1
ATOM 1385 C C . CYS A 1 174 ? 2.485 10.013 -8.475 1.00 90.31 174 CYS A C 1
ATOM 1387 O O . CYS A 1 174 ? 1.704 10.623 -7.756 1.00 90.31 174 CYS A O 1
ATOM 1389 N N . GLN A 1 175 ? 3.808 10.196 -8.403 1.00 93.31 175 GLN A N 1
ATOM 1390 C CA . GLN A 1 175 ? 4.470 11.012 -7.364 1.00 93.31 175 GLN A CA 1
ATOM 1391 C C . GLN A 1 175 ? 4.022 10.647 -5.925 1.00 93.31 175 GLN A C 1
ATOM 1393 O O . GLN A 1 175 ? 3.426 11.485 -5.229 1.00 93.31 175 GLN A O 1
ATOM 1398 N N . PRO A 1 176 ? 4.266 9.398 -5.468 1.00 94.62 176 PRO A N 1
ATOM 1399 C CA . PRO A 1 176 ? 3.771 8.911 -4.179 1.00 94.62 176 PRO A CA 1
ATOM 1400 C C . PRO A 1 176 ? 4.121 9.810 -2.994 1.00 94.62 176 PRO A C 1
ATOM 1402 O O . PRO A 1 176 ? 3.301 9.989 -2.098 1.00 94.62 176 PRO A O 1
ATOM 1405 N N . GLU A 1 177 ? 5.307 10.415 -3.005 1.00 95.69 177 GLU A N 1
ATOM 1406 C CA . GLU A 1 177 ? 5.837 11.252 -1.928 1.00 95.69 177 GLU A CA 1
ATOM 1407 C C . GLU A 1 177 ? 4.879 12.393 -1.558 1.00 95.69 177 GLU A C 1
ATOM 1409 O O . GLU A 1 177 ? 4.708 12.707 -0.380 1.00 95.69 177 GLU A O 1
ATOM 1414 N N . ASN A 1 178 ? 4.209 12.964 -2.562 1.00 96.12 178 ASN A N 1
ATOM 1415 C CA . ASN A 1 178 ? 3.264 14.064 -2.392 1.00 96.12 178 ASN A CA 1
ATOM 1416 C C . ASN A 1 178 ? 1.817 13.564 -2.317 1.00 96.12 178 ASN A C 1
ATOM 1418 O O . ASN A 1 178 ? 1.036 14.022 -1.479 1.00 96.12 178 ASN A O 1
ATOM 1422 N N . GLN A 1 179 ? 1.439 12.620 -3.185 1.00 95.88 179 GLN A N 1
ATOM 1423 C CA . GLN A 1 179 ? 0.048 12.174 -3.275 1.00 95.88 179 GLN A CA 1
ATOM 1424 C C . GLN A 1 179 ? -0.402 11.362 -2.062 1.00 95.88 179 GLN A C 1
ATOM 1426 O O . GLN A 1 179 ? -1.550 11.506 -1.650 1.00 95.88 179 GLN A O 1
ATOM 1431 N N . LEU A 1 180 ? 0.480 10.567 -1.443 1.00 96.56 180 LEU A N 1
ATOM 1432 C CA . LEU A 1 180 ? 0.149 9.851 -0.206 1.00 96.56 180 LEU A CA 1
ATOM 1433 C C . LEU A 1 180 ? -0.284 10.834 0.886 1.00 96.56 180 LEU A C 1
ATOM 1435 O O . LEU A 1 180 ? -1.312 10.636 1.532 1.00 96.56 180 LEU A O 1
ATOM 1439 N N . ILE A 1 181 ? 0.462 11.931 1.044 1.00 96.44 181 ILE A N 1
ATOM 1440 C CA . ILE A 1 181 ? 0.163 12.978 2.025 1.00 96.44 181 ILE A CA 1
ATOM 1441 C C . ILE A 1 181 ? -1.147 13.687 1.667 1.00 96.44 181 ILE A C 1
ATOM 1443 O O . ILE A 1 181 ? -1.969 13.937 2.547 1.00 96.44 181 ILE A O 1
ATOM 1447 N N . LYS A 1 182 ? -1.365 13.993 0.381 1.00 96.56 182 LYS A N 1
ATOM 1448 C CA . LYS A 1 182 ? -2.602 14.628 -0.094 1.00 96.56 182 LYS A CA 1
ATOM 1449 C C . LYS A 1 182 ? -3.830 13.769 0.213 1.00 96.56 182 LYS A C 1
ATOM 1451 O O . LYS A 1 182 ? -4.785 14.285 0.783 1.00 96.56 182 LYS A O 1
ATOM 1456 N N . LEU A 1 183 ? -3.788 12.479 -0.124 1.00 96.12 183 LEU A N 1
ATOM 1457 C CA . LEU A 1 183 ? -4.874 11.539 0.159 1.00 96.12 183 LEU A CA 1
ATOM 1458 C C . LEU A 1 183 ? -5.114 11.416 1.663 1.00 96.12 183 LEU A C 1
ATOM 1460 O O . LEU A 1 183 ? -6.254 11.468 2.101 1.00 96.12 183 LEU A O 1
ATOM 1464 N N . HIS A 1 184 ? -4.056 11.343 2.475 1.00 95.94 184 HIS A N 1
ATOM 1465 C CA . HIS A 1 184 ? -4.203 11.223 3.926 1.00 95.94 184 HIS A CA 1
ATOM 1466 C C . HIS A 1 184 ? -4.896 12.419 4.593 1.00 95.94 184 HIS A C 1
ATOM 1468 O O . HIS A 1 184 ? -5.520 12.261 5.637 1.00 95.94 184 HIS A O 1
ATOM 1474 N N . LYS A 1 185 ? -4.836 13.609 3.989 1.00 96.19 185 LYS A N 1
ATOM 1475 C CA . LYS A 1 185 ? -5.562 14.791 4.477 1.00 96.19 185 LYS A CA 1
ATOM 1476 C C . LYS A 1 185 ? -7.057 14.768 4.154 1.00 96.19 185 LYS A C 1
ATOM 1478 O O . LYS A 1 185 ? -7.791 15.601 4.670 1.00 96.19 185 LYS A O 1
ATOM 1483 N N . MET A 1 186 ? -7.507 13.872 3.279 1.00 95.12 186 MET A N 1
ATOM 1484 C CA . MET A 1 186 ? -8.916 13.755 2.924 1.00 95.12 186 MET A CA 1
ATOM 1485 C C . MET A 1 186 ? -9.628 12.867 3.941 1.00 95.12 186 MET A C 1
ATOM 1487 O O . MET A 1 186 ? -9.269 11.700 4.098 1.00 95.12 186 MET A O 1
ATOM 1491 N N . ASP A 1 187 ? -10.690 13.387 4.553 1.00 93.38 187 ASP A N 1
ATOM 1492 C CA . ASP A 1 187 ? -11.476 12.659 5.556 1.00 93.38 187 ASP A CA 1
ATOM 1493 C C . ASP A 1 187 ? -11.977 11.301 5.045 1.00 93.38 187 ASP A C 1
ATOM 1495 O O . ASP A 1 187 ? -11.886 10.309 5.755 1.00 93.38 187 ASP A O 1
ATOM 1499 N N . ILE A 1 188 ? -12.407 11.218 3.781 1.00 93.25 188 ILE A N 1
ATOM 1500 C CA . ILE A 1 188 ? -12.859 9.960 3.160 1.00 93.25 188 ILE A CA 1
ATOM 1501 C C . ILE A 1 188 ? -11.772 8.867 3.104 1.00 93.25 188 ILE A C 1
ATOM 1503 O O . ILE A 1 188 ? -12.093 7.682 3.019 1.00 93.25 188 ILE A O 1
ATOM 1507 N N . CYS A 1 189 ? -10.491 9.252 3.125 1.00 91.62 189 CYS A N 1
ATOM 1508 C CA . CYS A 1 189 ? -9.362 8.327 3.079 1.00 91.62 189 CYS A CA 1
ATOM 1509 C C . CYS A 1 189 ? -8.870 7.946 4.480 1.00 91.62 189 CYS A C 1
ATOM 1511 O O . CYS A 1 189 ? -8.641 6.766 4.736 1.00 91.62 189 CYS A O 1
ATOM 1513 N N . SER A 1 190 ? -8.656 8.936 5.354 1.00 89.81 190 SER A N 1
ATOM 1514 C CA . SER A 1 190 ? -7.972 8.746 6.640 1.00 89.81 190 SER A CA 1
ATOM 1515 C C . SER A 1 190 ? -8.907 8.529 7.819 1.00 89.81 190 SER A C 1
ATOM 1517 O O . SER A 1 190 ? -8.495 7.914 8.800 1.00 89.81 190 SER A O 1
ATOM 1519 N N . LYS A 1 191 ? -10.160 8.989 7.738 1.00 83.44 191 LYS A N 1
ATOM 1520 C CA . LYS A 1 191 ? -11.169 8.685 8.748 1.00 83.44 191 LYS A CA 1
ATOM 1521 C C . LYS A 1 191 ? -11.938 7.450 8.304 1.00 83.44 191 LYS A C 1
ATOM 1523 O O . LYS A 1 191 ? -12.607 7.429 7.270 1.00 83.44 191 LYS A O 1
ATOM 1528 N N . THR A 1 192 ? -11.856 6.397 9.100 1.00 65.00 192 THR A N 1
ATOM 1529 C CA . THR A 1 192 ? -12.807 5.295 9.001 1.00 65.00 192 THR A CA 1
ATOM 1530 C C . THR A 1 192 ? -14.148 5.816 9.508 1.00 65.00 192 THR A C 1
ATOM 1532 O O . THR A 1 192 ? -14.188 6.355 10.615 1.00 65.00 192 THR A O 1
ATOM 1535 N N . PRO A 1 193 ? -15.251 5.693 8.749 1.00 55.84 193 PRO A N 1
ATOM 1536 C CA . PRO A 1 193 ? -16.571 5.849 9.335 1.00 55.84 193 PRO A CA 1
ATOM 1537 C C . PRO A 1 193 ? -16.643 4.874 10.505 1.00 55.84 193 PRO A C 1
ATOM 1539 O O . PRO A 1 193 ? -16.499 3.668 10.288 1.00 55.84 193 PRO A O 1
ATOM 1542 N N . THR A 1 194 ? -16.784 5.385 11.727 1.00 42.66 194 THR A N 1
ATOM 1543 C CA . THR A 1 194 ? -17.034 4.558 12.902 1.00 42.66 194 THR A CA 1
ATOM 1544 C C . THR A 1 194 ? -18.252 3.719 12.556 1.00 42.66 194 THR A C 1
ATOM 1546 O O . THR A 1 194 ? -19.352 4.255 12.423 1.00 42.66 194 THR A O 1
ATOM 1549 N N . ILE A 1 195 ? -18.058 2.421 12.315 1.00 43.25 195 ILE A N 1
ATOM 1550 C CA . ILE A 1 195 ? -19.182 1.499 12.287 1.00 43.25 195 ILE A CA 1
ATOM 1551 C C . ILE A 1 195 ? -19.643 1.506 13.735 1.00 43.25 195 ILE A C 1
ATOM 1553 O O . ILE A 1 195 ? -19.029 0.870 14.588 1.00 43.25 195 ILE A O 1
ATOM 1557 N N . VAL A 1 196 ? -20.642 2.340 14.030 1.00 32.97 196 VAL A N 1
ATOM 1558 C CA . VAL A 1 196 ? -21.416 2.218 15.255 1.00 32.97 196 VAL A CA 1
ATOM 1559 C C . VAL A 1 196 ? -21.880 0.774 15.242 1.00 32.97 196 VAL A C 1
ATOM 1561 O O . VAL A 1 196 ? -22.572 0.351 14.315 1.00 32.97 196 VAL A O 1
ATOM 1564 N N . SER 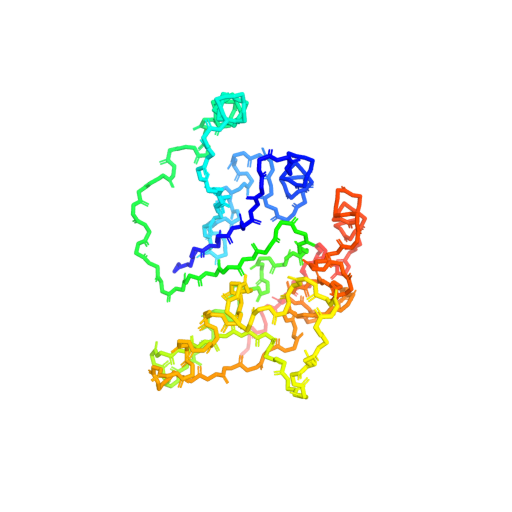A 1 197 ? -21.390 0.003 16.205 1.00 37.28 197 SER A N 1
ATOM 1565 C CA . SER A 1 197 ? -21.888 -1.328 16.481 1.00 37.28 197 SER A CA 1
ATOM 1566 C C . SER A 1 197 ? -23.385 -1.190 16.731 1.00 37.28 197 SER A C 1
ATOM 1568 O O . SER A 1 197 ? -23.794 -0.792 17.820 1.00 37.28 197 SER A O 1
ATOM 1570 N N . SER A 1 198 ? -24.200 -1.472 15.719 1.00 33.25 198 SER A N 1
ATOM 1571 C CA . SER A 1 198 ? -25.582 -1.881 15.940 1.00 33.25 198 SER A CA 1
ATOM 1572 C C . SER A 1 198 ? -25.493 -3.297 16.491 1.00 33.25 198 SER A C 1
ATOM 1574 O O . SER A 1 198 ? -25.530 -4.286 15.767 1.00 33.25 198 SER A O 1
ATOM 1576 N N . ILE A 1 199 ? -25.203 -3.356 17.788 1.00 40.00 199 ILE A N 1
ATOM 1577 C CA . ILE A 1 199 ? -25.725 -4.413 18.631 1.00 40.00 199 ILE A CA 1
ATOM 1578 C C . ILE A 1 199 ? -27.192 -4.036 18.806 1.00 40.00 199 ILE A C 1
ATOM 1580 O O . ILE A 1 199 ? -27.469 -3.042 19.468 1.00 40.00 199 ILE A O 1
ATOM 1584 N N . ASP A 1 200 ? -28.064 -4.789 18.149 1.00 32.75 200 ASP A N 1
ATOM 1585 C CA . ASP A 1 200 ? -29.400 -5.143 18.626 1.00 32.75 200 ASP A CA 1
ATOM 1586 C C . ASP A 1 200 ? -29.601 -6.631 18.303 1.00 32.75 200 ASP A C 1
ATOM 1588 O O . ASP A 1 200 ? -29.305 -7.026 17.148 1.00 32.75 200 ASP A O 1
#

Radius of gyration: 17.84 Å; chains: 1; bounding box: 58×40×48 Å

InterPro domains:
  IPR002659 Glycosyl transferase, family 31 [PF01762] (63-124)
  IPR002659 Glycosyl transferase, family 31 [PTHR11214] (2-116)

Organism: Zostera marina (NCBI:txid29655)

Foldseek 3Di:
DEEEEAEDELPCPLLVVLCCVFQCPPDLVVNVCLCVVLVYHYDYDYDDDPPPVSVVVVVVVCVVVVSNVVPPPDDPHLYYHYHYSQKQFDSNLVSVVVPDDDPDSFEDEEQDDDDDDDPDPVPPCPPQVSDPVSVVVVVCVVPPGHYHHDVLQDDCAQDLNRGMHADPVCVHHPPSSPVSNVNRPDCSRVPNPPPPPPPD

Sequence (200 aa):
MALVGIHTGFLSVGRRNALRKTWMSSDRDGLRRLEESTGLAFKFVIGRSSNRSEMAELEKEIRKLAYFKEAYRLYDSKFYVKVNDGVYLRPDRLSLLLAKNRSHSLTYIGCMKNGNVVKDPTHKGFRMFSNEDVLIGSWMLAMNIDHEHVEELCQLKCTSSSIAVRNISCSGICQPENQLIKLHKMDICSKTPTIVSSID

pLDDT: mean 83.81, std 15.93, range [32.75, 97.25]